Protein AF-U4R6K3-F1 (afdb_monomer_lite)

Organism: NCBI:txid1330534

Secondary structure (DSSP, 8-state):
-HHHHHHHHHHHHS-HHHHHHHHHHHHT--EEEEE-TTT--EEEEEGGG-EEEEEEEEEE---HHHHHHHHTS-----SEETTEEEEEEEEEEEEEEEEGGGHHHHHHHHHHHTT-HHHHHTTGGG--EEEEEEEEE-TTS-EEEEEEEES-PPPP--TT-EEEEEEETTEEEEEEEEEEEEPPEEE-TTS-EEE-TTSPPEEEEEEEEEEEETTEEEEEE--SSSSPPPHHHHHHHHHHHHHTT-

Sequence (246 aa):
MCSLLCVGAILISSSSTIRAAALNALDNVKMIFVQDDDTGEIVQKPANEAYLRYNIGGNTNLDDTEISKKVGYKISYPKQVGDATFGYKTLAVSFKNVPYDLDTKIYQLMLKSVENDDALCKLSEYTPLRNTLGAYVKVNTDVVIATALAKNIKYHFDKNTTVEHVTIGDIKGMWVKSTAPLYPLKSDIHNLTSYDMTSKPSLEKFWNLIWQVNGINYQFYTHITEEPLSKEKAIEFAKDFMAAQK

Foldseek 3Di:
DVVVVVVVVVLVVDDPVVVVVVVVVVVPQQWFWDQDLAARDTDIDGLQPDFDKDKAKDWDPDAQVRLCVVQVHRAHDDQDFDQWGWDTKMKIKIFTRHRRVCCVVCVVLRNCVSPDVVSVVVRVVRVIWIKMWIWTAHPPGFIKIKIKTAAPDDDRAYPQKDWDWDDQPPFIKIWIKHKDFDADWDDDDPPDTDGRRSDGTDIDIWIKIWTDDPRMIIIITQPPDPDGDDPVSNSRRVNVSVVRRD

Radius of gyration: 21.57 Å; chains: 1; bounding box: 56×40×60 Å

Structure (mmCIF, N/CA/C/O backbone):
data_AF-U4R6K3-F1
#
_entry.id   AF-U4R6K3-F1
#
loop_
_atom_site.group_PDB
_atom_site.id
_atom_site.type_symbol
_atom_site.label_atom_id
_atom_site.label_alt_id
_atom_site.label_comp_id
_atom_site.label_asym_id
_atom_site.label_entity_id
_atom_site.label_seq_id
_atom_site.pdbx_PDB_ins_code
_atom_site.Cartn_x
_atom_site.Cartn_y
_atom_site.Cartn_z
_atom_site.occupancy
_atom_site.B_iso_or_equiv
_atom_site.auth_seq_id
_atom_site.auth_comp_id
_atom_site.auth_asym_id
_atom_site.auth_atom_id
_atom_site.pdbx_PDB_model_num
ATOM 1 N N . MET A 1 1 ? 25.518 -16.169 -12.916 1.00 41.97 1 MET A N 1
ATOM 2 C CA . MET A 1 1 ? 26.933 -16.137 -13.368 1.00 41.97 1 MET A CA 1
ATOM 3 C C . MET A 1 1 ? 27.305 -17.250 -14.352 1.00 41.97 1 MET A C 1
ATOM 5 O O . MET A 1 1 ? 28.036 -16.949 -15.283 1.00 41.97 1 MET A O 1
ATOM 9 N N . CYS A 1 2 ? 26.796 -18.486 -14.232 1.00 33.41 2 CYS A N 1
ATOM 10 C CA . CYS A 1 2 ? 27.085 -19.541 -15.226 1.00 33.41 2 CYS A CA 1
ATOM 11 C C . CYS A 1 2 ? 26.526 -19.247 -16.634 1.00 33.41 2 CYS A C 1
ATOM 13 O O . CYS A 1 2 ? 27.179 -19.551 -17.625 1.00 33.41 2 CYS A O 1
ATOM 15 N N . SER A 1 3 ? 25.375 -18.578 -16.742 1.00 38.78 3 SER A N 1
ATOM 16 C CA . SER A 1 3 ? 24.728 -18.291 -18.033 1.00 38.78 3 SER A CA 1
ATOM 17 C C . SER A 1 3 ? 25.493 -17.272 -18.897 1.00 38.78 3 SER A C 1
ATOM 19 O O . SER A 1 3 ? 25.525 -17.408 -20.114 1.00 38.78 3 SER A O 1
ATOM 21 N N . LEU A 1 4 ? 26.176 -16.296 -18.279 1.00 43.75 4 LEU A N 1
ATOM 22 C CA . LEU A 1 4 ? 27.014 -15.296 -18.969 1.00 43.75 4 LEU A CA 1
ATOM 23 C C . LEU A 1 4 ? 28.333 -15.892 -19.495 1.00 43.75 4 LEU A C 1
ATOM 25 O O . LEU A 1 4 ? 28.824 -15.484 -20.545 1.00 43.75 4 LEU A O 1
ATOM 29 N N . LEU A 1 5 ? 28.877 -16.903 -18.810 1.00 47.81 5 LEU A N 1
ATOM 30 C CA . LEU A 1 5 ? 30.075 -17.630 -19.250 1.00 47.81 5 LEU A CA 1
ATOM 31 C C . LEU A 1 5 ? 29.796 -18.527 -20.468 1.00 47.81 5 LEU A C 1
ATOM 33 O O . LEU A 1 5 ? 30.640 -18.626 -21.359 1.00 47.81 5 LEU A O 1
ATOM 37 N N . CYS A 1 6 ? 28.598 -19.115 -20.566 1.00 49.31 6 CYS A N 1
ATOM 38 C CA . CYS A 1 6 ? 28.188 -19.886 -21.745 1.00 49.31 6 CYS A CA 1
ATOM 39 C C . CYS A 1 6 ? 28.047 -19.011 -23.005 1.00 49.31 6 CYS A C 1
ATOM 41 O O . CYS A 1 6 ? 28.408 -19.452 -24.095 1.00 49.31 6 CYS A O 1
ATOM 43 N N . VAL A 1 7 ? 27.604 -17.756 -22.863 1.00 52.94 7 VAL A N 1
ATOM 44 C CA . VAL A 1 7 ? 27.525 -16.794 -23.979 1.00 52.94 7 VAL A CA 1
ATOM 45 C C . VAL A 1 7 ? 28.925 -16.436 -24.497 1.00 52.94 7 VAL A C 1
ATOM 47 O O . VAL A 1 7 ? 29.136 -16.389 -25.707 1.00 52.94 7 VAL A O 1
ATOM 50 N N . GLY A 1 8 ? 29.917 -16.295 -23.609 1.00 53.19 8 GLY A N 1
ATOM 51 C CA . GLY A 1 8 ? 31.313 -16.052 -23.994 1.00 53.19 8 GLY A CA 1
ATOM 52 C C . GLY A 1 8 ? 31.919 -17.158 -24.871 1.00 53.19 8 GLY A C 1
ATOM 53 O O . GLY A 1 8 ? 32.588 -16.860 -25.858 1.00 53.19 8 GLY A O 1
ATOM 54 N N . ALA A 1 9 ? 31.637 -18.432 -24.576 1.00 53.06 9 ALA A N 1
ATOM 55 C CA . ALA A 1 9 ? 32.147 -19.567 -25.356 1.00 53.06 9 ALA A CA 1
ATOM 56 C C . ALA A 1 9 ? 31.480 -19.706 -26.743 1.00 53.06 9 ALA A C 1
ATOM 58 O O . ALA A 1 9 ? 32.137 -20.070 -27.722 1.00 53.06 9 ALA A O 1
ATOM 59 N N . ILE A 1 10 ? 30.192 -19.361 -26.855 1.00 53.81 10 ILE A N 1
ATOM 60 C CA . ILE A 1 10 ? 29.453 -19.378 -28.130 1.00 53.81 10 ILE A CA 1
ATOM 61 C C . ILE A 1 10 ? 29.900 -18.214 -29.030 1.00 53.81 10 ILE A C 1
ATOM 63 O O . ILE A 1 10 ? 30.071 -18.383 -30.238 1.00 53.81 10 ILE A O 1
ATOM 67 N N . LEU A 1 11 ? 30.195 -17.044 -28.455 1.00 51.47 11 LEU A N 1
ATOM 68 C CA . LEU A 1 11 ? 30.666 -15.884 -29.217 1.00 51.47 11 LEU A CA 1
ATOM 69 C C . LEU A 1 11 ? 32.039 -16.114 -29.866 1.00 51.47 11 LEU A C 1
ATOM 71 O O . LEU A 1 11 ? 32.273 -15.599 -30.962 1.00 51.47 11 LEU A O 1
ATOM 75 N N . ILE A 1 12 ? 32.922 -16.913 -29.251 1.00 56.06 12 ILE A N 1
ATOM 76 C CA . ILE A 1 12 ? 34.256 -17.240 -29.791 1.00 56.06 12 ILE A CA 1
ATOM 77 C C . ILE A 1 12 ? 34.166 -18.120 -31.054 1.00 56.06 12 ILE A C 1
ATOM 79 O O . ILE A 1 12 ? 34.984 -17.945 -31.955 1.00 56.06 12 ILE A O 1
ATOM 83 N N . SER A 1 13 ? 33.152 -18.988 -31.160 1.00 55.69 13 SER A N 1
ATOM 84 C CA . SER A 1 13 ? 32.961 -19.929 -32.284 1.00 55.69 13 SER A CA 1
ATOM 85 C C . SER A 1 13 ? 32.000 -19.447 -33.382 1.00 55.69 13 SER A C 1
ATOM 87 O O . SER A 1 13 ? 31.927 -20.053 -34.449 1.00 55.69 13 SER A O 1
ATOM 89 N N . SER A 1 14 ? 31.273 -18.351 -33.151 1.00 56.09 14 SER A N 1
ATOM 90 C CA . SER A 1 14 ? 30.320 -17.775 -34.109 1.00 56.09 14 SER A CA 1
ATOM 91 C C . SER A 1 14 ? 30.969 -16.791 -35.102 1.00 56.09 14 SER A C 1
ATOM 93 O O . SER A 1 14 ? 31.991 -16.172 -34.794 1.00 56.09 14 SER A O 1
ATOM 95 N N . SER A 1 15 ? 30.383 -16.633 -36.299 1.00 73.25 15 SER A N 1
ATOM 96 C CA . SER A 1 15 ? 30.875 -15.679 -37.308 1.00 73.25 15 SER A CA 1
ATOM 97 C C . SER A 1 15 ? 30.885 -14.245 -36.763 1.00 73.25 15 SER A C 1
ATOM 99 O O . SER A 1 15 ? 30.103 -13.898 -35.873 1.00 73.25 15 SER A O 1
ATOM 101 N N . SER A 1 16 ? 31.743 -13.381 -37.312 1.00 71.12 16 SER A N 1
ATOM 102 C CA . SER A 1 16 ? 31.838 -11.967 -36.910 1.00 71.12 16 SER A CA 1
ATOM 103 C C . SER A 1 16 ? 30.483 -11.249 -36.932 1.00 71.12 16 SER A C 1
ATOM 105 O O . SER A 1 16 ? 30.229 -10.397 -36.085 1.00 71.12 16 SER A O 1
ATOM 107 N N . THR A 1 17 ? 29.582 -11.645 -37.833 1.00 69.25 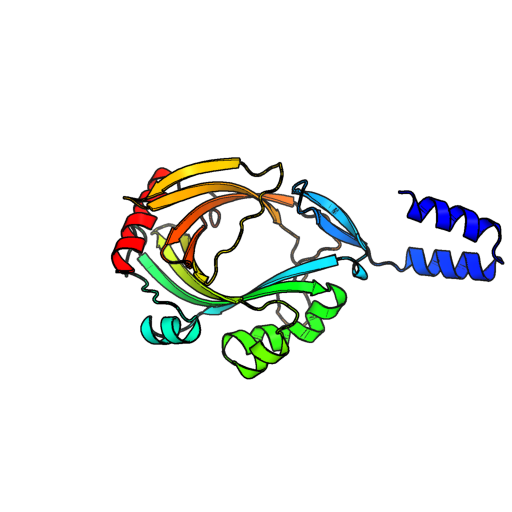17 THR A N 1
ATOM 108 C CA . THR A 1 17 ? 28.210 -11.134 -37.936 1.00 69.25 17 THR A CA 1
ATOM 109 C C . THR A 1 17 ? 27.321 -11.568 -36.770 1.00 69.25 17 THR A C 1
ATOM 111 O O . THR A 1 17 ? 26.579 -10.747 -36.244 1.00 69.25 17 THR A O 1
ATOM 114 N N . ILE A 1 18 ? 27.406 -12.826 -36.326 1.00 66.50 18 ILE A N 1
ATOM 115 C CA . ILE A 1 18 ? 26.638 -13.323 -35.170 1.00 66.50 18 ILE A CA 1
ATOM 116 C C . ILE A 1 18 ? 27.164 -12.689 -33.882 1.00 66.50 18 ILE A C 1
ATOM 118 O O . ILE A 1 18 ? 26.377 -12.261 -33.042 1.00 66.50 18 ILE A O 1
ATOM 122 N N . ARG A 1 19 ? 28.489 -12.548 -33.756 1.00 63.81 19 ARG A N 1
ATOM 123 C CA . ARG A 1 19 ? 29.110 -11.844 -32.630 1.00 63.81 19 ARG A CA 1
ATOM 124 C C . ARG A 1 19 ? 28.680 -10.379 -32.580 1.00 63.81 19 ARG A C 1
ATOM 126 O O . ARG A 1 19 ? 28.314 -9.902 -31.514 1.00 63.81 19 ARG A O 1
ATOM 133 N N . ALA A 1 20 ? 28.674 -9.686 -33.718 1.00 62.56 20 ALA A N 1
ATOM 134 C CA . ALA A 1 20 ? 28.205 -8.305 -33.805 1.00 62.56 20 ALA A CA 1
ATOM 135 C C . ALA A 1 20 ? 26.704 -8.183 -33.503 1.00 62.56 20 ALA A C 1
ATOM 137 O O . ALA A 1 20 ? 26.311 -7.276 -32.782 1.00 62.56 20 ALA A O 1
ATOM 138 N N . ALA A 1 21 ? 25.870 -9.105 -33.991 1.00 65.75 21 ALA A N 1
ATOM 139 C CA . ALA A 1 21 ? 24.438 -9.117 -33.700 1.00 65.75 21 ALA A CA 1
ATOM 140 C C . ALA A 1 21 ? 24.147 -9.392 -32.217 1.00 65.75 21 ALA A C 1
ATOM 142 O O . ALA A 1 21 ? 23.275 -8.754 -31.641 1.00 65.75 21 ALA A O 1
ATOM 143 N N . ALA A 1 22 ? 24.894 -10.297 -31.584 1.00 63.56 22 ALA A N 1
ATOM 144 C CA . ALA A 1 22 ? 24.758 -10.605 -30.165 1.00 63.56 22 ALA A CA 1
ATOM 145 C C . ALA A 1 22 ? 25.289 -9.483 -29.261 1.00 63.56 22 ALA A C 1
ATOM 147 O O . ALA A 1 22 ? 24.660 -9.181 -28.253 1.00 63.56 22 ALA A O 1
ATOM 148 N N . LEU A 1 23 ? 26.400 -8.834 -29.628 1.00 60.56 23 LEU A N 1
ATOM 149 C CA . LEU A 1 23 ? 26.890 -7.638 -28.934 1.00 60.56 23 LEU A CA 1
ATOM 150 C C . LEU A 1 23 ? 25.904 -6.479 -29.075 1.00 60.56 23 LEU A C 1
ATOM 152 O O . LEU A 1 23 ? 25.553 -5.873 -28.081 1.00 60.56 23 LEU A O 1
ATOM 156 N N . ASN A 1 24 ? 25.358 -6.250 -30.270 1.00 59.34 24 ASN A N 1
ATOM 157 C CA . ASN A 1 24 ? 24.332 -5.232 -30.494 1.00 59.34 24 ASN A CA 1
ATOM 158 C C . ASN A 1 24 ? 23.027 -5.568 -29.742 1.00 59.34 24 ASN A C 1
ATOM 160 O O . ASN A 1 24 ? 22.376 -4.691 -29.189 1.00 59.34 24 ASN A O 1
ATOM 164 N N . ALA A 1 25 ? 22.652 -6.847 -29.650 1.00 65.31 25 ALA A N 1
ATOM 165 C CA . ALA A 1 25 ? 21.522 -7.277 -28.829 1.00 65.31 25 ALA A CA 1
ATOM 166 C C . ALA A 1 25 ? 21.770 -7.036 -27.331 1.00 65.31 25 ALA A C 1
ATOM 168 O O . ALA A 1 25 ? 20.848 -6.597 -26.654 1.00 65.31 25 ALA A O 1
ATOM 169 N N . LEU A 1 26 ? 22.990 -7.279 -26.835 1.00 62.06 26 LEU A N 1
ATOM 170 C CA . LEU A 1 26 ? 23.402 -7.012 -25.450 1.00 62.06 26 LEU A CA 1
ATOM 171 C C . LEU A 1 26 ? 23.486 -5.507 -25.146 1.00 62.06 26 LEU A C 1
ATOM 173 O O . LEU A 1 26 ? 22.979 -5.077 -24.115 1.00 62.06 26 LEU A O 1
ATOM 177 N N . ASP A 1 27 ? 24.052 -4.713 -26.055 1.00 59.38 27 ASP A N 1
ATOM 178 C CA . ASP A 1 27 ? 24.181 -3.254 -25.933 1.00 59.38 27 ASP A CA 1
ATOM 179 C C . ASP A 1 27 ? 22.811 -2.549 -25.969 1.00 59.38 27 ASP A C 1
ATOM 181 O O . ASP A 1 27 ? 22.654 -1.466 -25.408 1.00 59.38 27 ASP A O 1
ATOM 185 N N . ASN A 1 28 ? 21.797 -3.178 -26.578 1.00 65.56 28 ASN A N 1
ATOM 186 C CA . ASN A 1 28 ? 20.420 -2.677 -26.614 1.00 65.56 28 ASN A CA 1
ATOM 187 C C . ASN A 1 28 ? 19.530 -3.199 -25.474 1.00 65.56 28 ASN A C 1
ATOM 189 O O . ASN A 1 28 ? 18.345 -2.850 -25.424 1.00 65.56 28 ASN A O 1
ATOM 193 N N . VAL A 1 29 ? 20.044 -4.023 -24.552 1.00 77.00 29 VAL A N 1
ATOM 194 C CA . VAL A 1 29 ? 19.266 -4.419 -23.371 1.00 77.00 29 VAL A CA 1
ATOM 195 C C . VAL A 1 29 ? 19.146 -3.215 -22.443 1.00 77.00 29 VAL A C 1
ATOM 197 O O . VAL A 1 29 ? 20.097 -2.819 -21.772 1.00 77.00 29 VAL A O 1
ATOM 200 N N . LYS A 1 30 ? 17.946 -2.632 -22.374 1.00 85.06 30 LYS A N 1
ATOM 201 C CA . LYS A 1 30 ? 17.642 -1.570 -21.414 1.00 85.06 30 LYS A CA 1
ATOM 202 C C . LYS A 1 30 ? 17.769 -2.124 -19.994 1.00 85.06 30 LYS A C 1
ATOM 204 O O . LYS A 1 30 ? 16.970 -2.961 -19.582 1.00 85.06 30 LYS A O 1
ATOM 209 N N . MET A 1 31 ? 18.752 -1.636 -19.245 1.00 90.19 31 MET A N 1
ATOM 210 C CA . MET A 1 31 ? 18.939 -1.966 -17.833 1.00 90.19 31 MET A CA 1
ATOM 211 C C . MET A 1 31 ? 18.170 -0.983 -16.950 1.00 90.19 31 MET A C 1
ATOM 213 O O . MET A 1 31 ? 18.132 0.217 -17.229 1.00 90.19 31 MET A O 1
ATOM 217 N N . ILE A 1 32 ? 17.577 -1.487 -15.871 1.00 92.12 32 ILE A N 1
ATOM 218 C CA . ILE A 1 32 ? 16.905 -0.679 -14.851 1.00 92.12 32 ILE A CA 1
ATOM 219 C C . ILE A 1 32 ? 17.345 -1.103 -13.450 1.00 92.12 32 ILE A C 1
ATOM 221 O O . ILE A 1 32 ? 17.769 -2.238 -13.227 1.00 92.12 32 ILE A O 1
ATOM 225 N N . PHE A 1 33 ? 17.225 -0.191 -12.494 1.00 94.38 33 PHE A N 1
ATOM 226 C CA . PHE A 1 33 ? 17.441 -0.459 -11.082 1.00 94.38 33 PHE A CA 1
ATOM 227 C C . PHE A 1 33 ? 16.157 -0.986 -10.447 1.00 94.38 33 PHE A C 1
ATOM 229 O O . PHE A 1 33 ? 15.110 -0.348 -10.533 1.00 94.38 33 PHE A O 1
ATOM 236 N N . VAL A 1 34 ? 16.240 -2.119 -9.756 1.00 91.81 34 VAL A N 1
ATOM 237 C CA . VAL A 1 34 ? 15.149 -2.713 -8.969 1.00 91.81 34 VAL A CA 1
ATOM 238 C C . VAL A 1 34 ? 15.654 -3.078 -7.579 1.00 91.81 34 VAL A C 1
ATOM 240 O O . VAL A 1 34 ? 16.837 -3.373 -7.403 1.00 91.81 34 VAL A O 1
ATOM 243 N N . GLN A 1 35 ? 14.762 -3.068 -6.592 1.00 90.38 35 GLN A N 1
ATOM 244 C CA . GLN A 1 35 ? 15.062 -3.661 -5.294 1.00 90.38 35 GLN A CA 1
ATOM 245 C C . GLN A 1 35 ? 14.939 -5.183 -5.397 1.00 90.38 35 GLN A C 1
ATOM 247 O O . GLN A 1 35 ? 13.965 -5.705 -5.939 1.00 90.38 35 GLN A O 1
ATOM 252 N N . ASP A 1 36 ? 15.944 -5.893 -4.908 1.00 88.50 36 ASP A N 1
ATOM 253 C CA . ASP A 1 36 ? 15.899 -7.338 -4.750 1.00 88.50 36 ASP A CA 1
ATOM 254 C C . ASP A 1 36 ? 15.048 -7.709 -3.525 1.00 88.50 36 ASP A C 1
ATOM 256 O O . ASP A 1 36 ? 15.289 -7.204 -2.433 1.00 88.50 36 ASP A O 1
ATOM 260 N N . ASP A 1 37 ? 14.042 -8.570 -3.702 1.00 83.19 37 ASP A N 1
ATOM 261 C CA . ASP A 1 37 ? 13.049 -8.882 -2.660 1.00 83.19 37 ASP A CA 1
ATOM 262 C C . ASP A 1 37 ? 13.649 -9.610 -1.436 1.00 83.19 37 ASP A C 1
ATOM 264 O O . ASP A 1 37 ? 13.092 -9.528 -0.342 1.00 83.19 37 ASP A O 1
ATOM 268 N N . ASP A 1 38 ? 14.767 -10.327 -1.595 1.00 85.81 38 ASP A N 1
ATOM 269 C CA . ASP A 1 38 ? 15.378 -11.111 -0.513 1.00 85.81 38 ASP A CA 1
ATOM 270 C C . ASP A 1 38 ? 16.409 -10.289 0.264 1.00 85.81 38 ASP A C 1
ATOM 272 O O . ASP A 1 38 ? 16.456 -10.286 1.500 1.00 85.81 38 ASP A O 1
ATOM 276 N N . THR A 1 39 ? 17.257 -9.569 -0.467 1.00 87.38 39 THR A N 1
ATOM 277 C CA . THR A 1 39 ? 18.342 -8.782 0.125 1.00 87.38 39 THR A CA 1
ATOM 278 C C . THR A 1 39 ? 17.946 -7.337 0.419 1.00 87.38 39 THR A C 1
ATOM 280 O O . THR A 1 39 ? 18.635 -6.658 1.178 1.00 87.38 39 THR A O 1
ATOM 283 N N . GLY A 1 40 ? 16.875 -6.825 -0.180 1.00 85.94 40 GLY A N 1
ATOM 284 C CA . GLY A 1 40 ? 16.505 -5.412 -0.103 1.00 85.94 40 GLY A CA 1
ATOM 285 C C . GLY A 1 40 ? 17.520 -4.475 -0.771 1.00 85.94 40 GLY A C 1
ATOM 286 O O . GLY A 1 40 ? 17.394 -3.257 -0.632 1.00 85.94 40 GLY A O 1
ATOM 287 N N . GLU A 1 41 ? 18.534 -5.009 -1.464 1.00 91.25 41 GLU A N 1
ATOM 288 C CA . GLU A 1 41 ? 19.568 -4.235 -2.150 1.00 91.25 41 GLU A CA 1
ATOM 289 C C . GLU A 1 41 ? 19.078 -3.738 -3.511 1.00 91.25 41 GLU A C 1
ATOM 291 O O . GLU A 1 41 ? 18.259 -4.369 -4.177 1.00 91.25 41 GLU A O 1
ATOM 296 N N . ILE A 1 42 ? 19.619 -2.601 -3.948 1.00 93.62 42 ILE A N 1
ATOM 297 C CA . ILE A 1 42 ? 19.361 -2.069 -5.284 1.00 93.62 42 ILE A CA 1
ATOM 298 C C . ILE A 1 42 ? 20.304 -2.737 -6.279 1.00 93.62 42 ILE A C 1
ATOM 300 O O . ILE A 1 42 ? 21.518 -2.522 -6.240 1.00 93.62 42 ILE A O 1
ATOM 304 N N . VAL A 1 43 ? 19.730 -3.499 -7.205 1.00 93.69 43 VAL A N 1
ATOM 305 C CA . VAL A 1 43 ? 20.445 -4.229 -8.255 1.00 93.69 43 VAL A CA 1
ATOM 306 C C . VAL A 1 43 ? 20.017 -3.740 -9.634 1.00 93.69 43 VAL A C 1
ATOM 308 O O . VAL A 1 43 ? 18.915 -3.222 -9.807 1.00 93.69 43 VAL A O 1
ATOM 311 N N . GLN A 1 44 ? 20.883 -3.907 -10.633 1.00 93.88 44 GLN A N 1
ATOM 312 C CA . GLN A 1 44 ? 20.511 -3.675 -12.029 1.00 93.88 44 GLN A CA 1
ATOM 313 C C . GLN A 1 44 ? 20.013 -4.974 -12.661 1.00 93.88 44 GLN A C 1
ATOM 315 O O . GLN A 1 44 ? 20.667 -6.011 -12.529 1.00 93.88 44 GLN A O 1
ATOM 320 N N . LYS A 1 45 ? 18.880 -4.914 -13.364 1.00 90.81 45 LYS A N 1
ATOM 321 C CA . LYS A 1 45 ? 18.331 -6.031 -14.144 1.00 90.81 45 LYS A CA 1
ATOM 322 C C . LYS A 1 45 ? 17.894 -5.561 -15.537 1.00 90.81 45 LYS A C 1
ATOM 324 O O . LYS A 1 45 ? 17.537 -4.388 -15.687 1.00 90.81 45 LYS A O 1
ATOM 329 N N . PRO A 1 46 ? 17.906 -6.450 -16.543 1.00 90.62 46 PRO A N 1
ATOM 330 C CA . PRO A 1 46 ? 17.241 -6.199 -17.816 1.00 90.62 46 PRO A CA 1
ATOM 331 C C . PRO A 1 46 ? 15.765 -5.834 -17.610 1.00 90.62 46 PRO A C 1
ATOM 333 O O . PRO A 1 46 ? 15.068 -6.476 -16.824 1.00 90.62 46 PRO A O 1
ATOM 336 N N . ALA A 1 47 ? 15.274 -4.819 -18.319 1.00 87.94 47 ALA A N 1
ATOM 337 C CA . ALA A 1 47 ? 13.890 -4.351 -18.226 1.00 87.94 47 ALA A CA 1
ATOM 338 C C . ALA A 1 47 ? 12.866 -5.461 -18.528 1.00 87.94 47 ALA A C 1
ATOM 340 O O . ALA A 1 47 ? 11.865 -5.594 -17.829 1.00 87.94 47 ALA A O 1
ATOM 341 N N . ASN A 1 48 ? 13.163 -6.321 -19.502 1.00 85.62 48 ASN A N 1
ATOM 342 C CA . ASN A 1 48 ? 12.327 -7.460 -19.887 1.00 85.62 48 ASN A CA 1
ATOM 343 C C . ASN A 1 48 ? 12.309 -8.609 -18.856 1.00 85.62 48 ASN A C 1
ATOM 345 O O . ASN A 1 48 ? 11.483 -9.512 -18.963 1.00 85.62 48 ASN A O 1
ATOM 349 N N . GLU A 1 49 ? 13.204 -8.591 -17.867 1.00 88.00 49 GLU A N 1
ATOM 350 C CA . GLU A 1 49 ? 13.235 -9.535 -16.741 1.00 88.00 49 GLU A CA 1
ATOM 351 C C . GLU A 1 49 ? 12.650 -8.924 -15.458 1.00 88.00 49 GLU A C 1
ATOM 353 O O . GLU A 1 49 ? 12.537 -9.600 -14.431 1.00 88.00 49 GLU A O 1
ATOM 358 N N . ALA A 1 50 ? 12.286 -7.640 -15.493 1.00 87.81 50 ALA A N 1
ATOM 359 C CA . ALA A 1 50 ? 11.781 -6.918 -14.343 1.00 87.81 50 ALA A CA 1
ATOM 360 C C . ALA A 1 50 ? 10.252 -6.944 -14.276 1.00 87.81 50 ALA A C 1
ATOM 362 O O . ALA A 1 50 ? 9.537 -6.669 -15.244 1.00 87.81 50 ALA A O 1
ATOM 363 N N . TYR A 1 51 ? 9.762 -7.211 -13.070 1.00 88.44 51 TYR A N 1
ATOM 364 C CA . TYR A 1 51 ? 8.348 -7.222 -12.748 1.00 88.44 51 TYR A CA 1
ATOM 365 C C . TYR A 1 51 ? 8.061 -6.200 -11.659 1.00 88.44 51 TYR A C 1
ATOM 367 O O . TYR A 1 51 ? 8.754 -6.126 -10.645 1.00 88.44 51 TYR A O 1
ATOM 375 N N . LEU A 1 52 ? 7.012 -5.424 -11.872 1.00 86.50 52 LEU A N 1
ATOM 376 C CA . LEU A 1 52 ? 6.607 -4.320 -11.030 1.00 86.50 52 LEU A CA 1
ATOM 377 C C . LEU A 1 52 ? 5.388 -4.687 -10.189 1.00 86.50 52 LEU A C 1
ATOM 379 O O . LEU A 1 52 ? 4.582 -5.567 -10.520 1.00 86.50 52 LEU A O 1
ATOM 383 N N . ARG A 1 53 ? 5.256 -3.965 -9.081 1.00 86.12 53 ARG A N 1
ATOM 384 C CA . ARG A 1 53 ? 4.071 -3.956 -8.230 1.00 86.12 53 ARG A CA 1
ATOM 385 C C . ARG A 1 53 ? 3.454 -2.572 -8.336 1.00 86.12 53 ARG A C 1
ATOM 387 O O . ARG A 1 53 ? 4.156 -1.578 -8.177 1.00 86.12 53 ARG A O 1
ATOM 394 N N . TYR A 1 54 ? 2.154 -2.517 -8.580 1.00 85.50 54 TYR A N 1
ATOM 395 C CA . TYR A 1 54 ? 1.417 -1.261 -8.651 1.00 85.50 54 TYR A CA 1
ATOM 396 C C . TYR A 1 54 ? 0.371 -1.209 -7.552 1.00 85.50 54 TYR A C 1
ATOM 398 O O . TYR A 1 54 ? -0.245 -2.224 -7.234 1.00 85.50 54 TYR A O 1
ATOM 406 N N . ASN A 1 55 ? 0.133 -0.016 -7.019 1.00 86.81 55 ASN A N 1
ATOM 407 C CA . ASN A 1 55 ? -1.097 0.305 -6.315 1.00 86.81 55 ASN A CA 1
ATOM 408 C C . ASN A 1 55 ? -1.712 1.515 -7.014 1.00 86.81 55 ASN A C 1
ATOM 410 O O . ASN A 1 55 ? -1.150 2.607 -6.966 1.00 86.81 55 ASN A O 1
ATOM 414 N N . ILE A 1 56 ? -2.808 1.297 -7.736 1.00 88.38 56 ILE A N 1
ATOM 415 C CA . ILE A 1 56 ? -3.480 2.331 -8.522 1.00 88.38 56 ILE A CA 1
ATOM 416 C C . ILE A 1 56 ? -4.794 2.656 -7.840 1.00 88.38 56 ILE A C 1
ATOM 418 O O . ILE A 1 56 ? -5.592 1.758 -7.590 1.00 88.38 56 ILE A O 1
ATOM 422 N N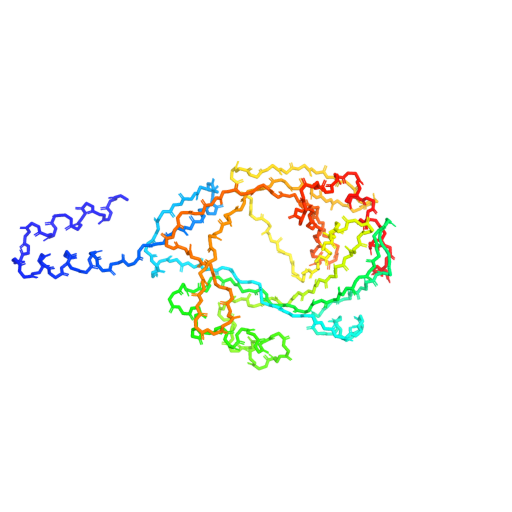 . GLY A 1 57 ? -5.035 3.928 -7.557 1.00 89.69 57 GLY A N 1
ATOM 423 C CA . GLY A 1 57 ? -6.249 4.358 -6.885 1.00 89.69 57 GLY A CA 1
ATOM 424 C C . GLY A 1 57 ? -6.519 5.840 -7.047 1.00 89.69 57 GLY A C 1
ATOM 425 O O . GLY A 1 57 ? -5.719 6.578 -7.622 1.00 89.69 57 GLY A O 1
ATOM 426 N N . GLY A 1 58 ? -7.665 6.259 -6.530 1.00 88.88 58 GLY A N 1
ATOM 427 C CA . GLY A 1 58 ? -8.090 7.651 -6.529 1.00 88.88 58 GLY A CA 1
ATOM 428 C C . GLY A 1 58 ? -9.071 7.938 -5.401 1.00 88.88 58 GLY A C 1
ATOM 429 O O . GLY A 1 58 ? -9.694 7.026 -4.847 1.00 88.88 58 GLY A O 1
ATOM 430 N N . ASN A 1 59 ? -9.172 9.216 -5.039 1.00 91.50 59 ASN A N 1
ATOM 431 C CA . ASN A 1 59 ? -10.126 9.664 -4.032 1.00 91.50 59 ASN A CA 1
ATOM 432 C C . ASN A 1 59 ? -11.549 9.311 -4.463 1.00 91.50 59 ASN A C 1
ATOM 434 O O . ASN A 1 59 ? -11.892 9.402 -5.642 1.00 91.50 59 ASN A O 1
ATOM 438 N N . THR A 1 60 ? -12.376 8.929 -3.498 1.00 93.25 60 THR A N 1
ATOM 439 C CA . THR A 1 60 ? -13.769 8.565 -3.737 1.00 93.25 60 THR A CA 1
ATOM 440 C C . THR A 1 60 ? -14.699 9.291 -2.774 1.00 93.25 60 THR A C 1
ATOM 442 O O . THR A 1 60 ? -14.337 9.563 -1.630 1.00 93.25 60 THR A O 1
ATOM 445 N N . ASN A 1 61 ? -15.914 9.572 -3.246 1.00 94.69 61 ASN A N 1
ATOM 446 C CA . ASN A 1 61 ? -17.004 10.120 -2.436 1.00 94.69 61 ASN A CA 1
ATOM 447 C C . ASN A 1 61 ? -17.968 9.033 -1.939 1.00 94.69 61 ASN A C 1
ATOM 449 O O . ASN A 1 61 ? -18.963 9.365 -1.299 1.00 94.69 61 ASN A O 1
ATOM 453 N N . LEU A 1 62 ? -17.692 7.760 -2.244 1.00 95.38 62 LEU A N 1
ATOM 454 C CA . LEU A 1 62 ? -18.511 6.640 -1.794 1.00 95.38 62 LEU A CA 1
ATOM 455 C C . LEU A 1 62 ? -18.539 6.561 -0.262 1.00 95.38 62 LEU A C 1
ATOM 457 O O . LEU A 1 62 ? -17.541 6.811 0.436 1.00 95.38 62 LEU A O 1
ATOM 461 N N . ASP A 1 63 ? -19.696 6.192 0.273 1.00 95.88 63 ASP A N 1
ATOM 462 C CA . ASP A 1 63 ? -19.826 5.953 1.703 1.00 95.88 63 ASP A CA 1
ATOM 463 C C . ASP A 1 63 ? -19.167 4.623 2.128 1.00 95.88 63 ASP A C 1
ATOM 465 O O . ASP A 1 63 ? -18.690 3.830 1.312 1.00 95.88 63 ASP A O 1
ATOM 469 N N . ASP A 1 64 ? -19.077 4.391 3.439 1.00 95.69 64 ASP A N 1
ATOM 470 C CA . ASP A 1 64 ? -18.435 3.189 3.992 1.00 95.69 64 ASP A CA 1
ATOM 471 C C . ASP A 1 64 ? -19.140 1.892 3.554 1.00 95.69 64 ASP A C 1
ATOM 473 O O . ASP A 1 64 ? -18.490 0.857 3.380 1.00 95.69 64 ASP A O 1
ATOM 477 N N . THR A 1 65 ? -20.457 1.940 3.329 1.00 96.31 65 THR A N 1
ATOM 478 C CA . THR A 1 65 ? -21.268 0.793 2.895 1.00 96.31 65 THR A CA 1
ATOM 479 C C . THR A 1 65 ? -20.984 0.458 1.436 1.00 96.31 65 THR A C 1
ATOM 481 O O . THR A 1 65 ? -20.761 -0.707 1.090 1.00 96.31 65 THR A O 1
ATOM 484 N N . GLU A 1 66 ? -20.948 1.471 0.575 1.00 96.25 66 GLU A N 1
ATOM 485 C CA . GLU A 1 66 ? -20.625 1.331 -0.844 1.00 96.25 66 GLU A CA 1
ATOM 486 C C . GLU A 1 66 ? -19.192 0.833 -1.047 1.00 96.25 66 GLU A C 1
ATOM 488 O O . GLU A 1 66 ? -18.965 -0.106 -1.818 1.00 96.25 66 GLU A O 1
ATOM 493 N N . ILE A 1 67 ? -18.230 1.392 -0.303 1.00 95.25 67 ILE A N 1
ATOM 494 C CA . ILE A 1 67 ? -16.841 0.920 -0.300 1.00 95.25 67 ILE A CA 1
ATOM 495 C C . ILE A 1 67 ? -16.789 -0.535 0.151 1.00 95.25 67 ILE A C 1
ATOM 497 O O . ILE A 1 67 ? -16.222 -1.356 -0.570 1.00 95.25 67 ILE A O 1
ATOM 501 N N . SER A 1 68 ? -17.419 -0.873 1.283 1.00 94.62 68 SER A N 1
ATOM 502 C CA . SER A 1 68 ? -17.434 -2.239 1.823 1.00 94.62 68 SER A CA 1
ATOM 503 C C . SER A 1 68 ? -17.941 -3.256 0.798 1.00 94.62 68 SER A C 1
ATOM 505 O O . SER A 1 68 ? -17.335 -4.313 0.605 1.00 94.62 68 SER A O 1
ATOM 507 N N . LYS A 1 69 ? -19.020 -2.920 0.076 1.00 93.81 69 LYS A N 1
ATOM 508 C CA . LYS A 1 69 ? -19.564 -3.754 -1.006 1.00 93.81 69 LYS A CA 1
ATOM 509 C C . LYS A 1 69 ? -18.551 -3.949 -2.133 1.00 93.81 69 LYS A C 1
ATOM 511 O O . LYS A 1 69 ? -18.423 -5.052 -2.655 1.00 93.81 69 LYS A O 1
ATOM 516 N N . LYS A 1 70 ? -17.835 -2.889 -2.508 1.00 92.38 70 LYS A N 1
ATOM 517 C CA . LYS A 1 70 ? -16.902 -2.893 -3.639 1.00 92.38 70 LYS A CA 1
ATOM 518 C C . LYS A 1 70 ? -15.615 -3.661 -3.350 1.00 92.38 70 LYS A C 1
ATOM 520 O O . LYS A 1 70 ? -15.113 -4.353 -4.238 1.00 92.38 70 LYS A O 1
ATOM 525 N N . VAL A 1 71 ? -15.092 -3.549 -2.128 1.00 91.81 71 VAL A N 1
ATOM 526 C CA . VAL A 1 71 ? -13.866 -4.242 -1.691 1.00 91.81 71 VAL A CA 1
ATOM 527 C C . VAL A 1 71 ? -14.130 -5.655 -1.161 1.00 91.81 71 VAL A C 1
ATOM 529 O O . VAL A 1 71 ? -13.210 -6.468 -1.114 1.00 91.81 71 VAL A O 1
ATOM 532 N N . GLY A 1 72 ? -15.382 -5.976 -0.819 1.00 91.12 72 GLY A N 1
ATOM 533 C CA . GLY A 1 72 ? -15.803 -7.314 -0.395 1.00 91.12 72 GLY A CA 1
ATOM 534 C C . GLY A 1 72 ? -15.583 -7.611 1.091 1.00 91.12 72 GLY A C 1
ATOM 535 O O . GLY A 1 72 ? -15.593 -8.774 1.489 1.00 91.12 72 GLY A O 1
ATOM 536 N N . TYR A 1 73 ? -15.375 -6.586 1.917 1.00 91.31 73 TYR A N 1
ATOM 537 C CA . TYR A 1 73 ? -15.259 -6.695 3.372 1.00 91.31 73 TYR A CA 1
ATOM 538 C C . TYR A 1 73 ? -15.795 -5.438 4.050 1.00 91.31 73 TYR A C 1
ATOM 540 O O . TYR A 1 73 ? -15.764 -4.356 3.472 1.00 91.31 73 TYR A O 1
ATOM 548 N N . LYS A 1 74 ? -16.277 -5.581 5.289 1.00 92.44 74 LYS A N 1
ATOM 549 C CA . LYS A 1 74 ? -16.738 -4.447 6.095 1.00 92.44 74 LYS A CA 1
ATOM 550 C C . LYS A 1 74 ? -15.549 -3.555 6.457 1.00 92.44 74 LYS A C 1
ATOM 552 O O . LYS A 1 74 ? -14.542 -4.047 6.961 1.00 92.44 74 LYS A O 1
ATOM 557 N N . ILE A 1 75 ? -15.702 -2.261 6.222 1.00 93.81 75 ILE A N 1
ATOM 558 C CA . ILE A 1 75 ? -14.768 -1.213 6.624 1.00 93.81 75 ILE A CA 1
ATOM 559 C C . ILE A 1 75 ? -15.580 0.003 7.059 1.00 93.81 75 ILE A C 1
ATOM 561 O O . ILE A 1 75 ? -16.589 0.329 6.435 1.00 93.81 75 ILE A O 1
ATOM 565 N N . SER A 1 76 ? -15.147 0.677 8.118 1.00 95.00 76 SER A N 1
ATOM 566 C CA . SER A 1 76 ? -15.668 1.996 8.465 1.00 95.00 76 SER A CA 1
ATOM 567 C C . SER A 1 76 ? -14.541 2.954 8.808 1.00 95.00 76 SER A C 1
ATOM 569 O O . SER A 1 76 ? -13.582 2.582 9.480 1.00 95.00 76 SER A O 1
ATOM 571 N N . TYR A 1 77 ? -14.644 4.196 8.352 1.00 94.31 77 TYR A N 1
ATOM 572 C CA . TYR A 1 77 ? -13.647 5.223 8.623 1.00 94.31 77 TYR A CA 1
ATOM 573 C C . TYR A 1 77 ? -14.177 6.158 9.711 1.00 94.31 77 TYR A C 1
ATOM 575 O O . TYR A 1 77 ? -15.012 7.020 9.419 1.00 94.31 77 TYR A O 1
ATOM 583 N N . PRO A 1 78 ? -13.730 6.023 10.978 1.00 94.31 78 PRO A N 1
ATOM 584 C CA . PRO A 1 78 ? -14.153 6.943 12.026 1.00 94.31 78 PRO A CA 1
ATOM 585 C C . PRO A 1 78 ? -13.743 8.372 11.676 1.00 94.31 78 PRO A C 1
ATOM 587 O O . PRO A 1 78 ? -12.741 8.582 10.997 1.00 94.31 78 PRO A O 1
ATOM 590 N N . LYS A 1 79 ? -14.488 9.361 12.184 1.00 93.19 79 LYS A N 1
ATOM 591 C CA . LYS A 1 79 ? -14.197 10.790 11.964 1.00 93.19 79 LYS A CA 1
ATOM 592 C C . LYS A 1 79 ? -12.851 11.235 12.543 1.00 93.19 79 LYS A C 1
ATOM 594 O O . LYS A 1 79 ? -12.334 12.272 12.139 1.00 93.19 79 LYS A O 1
ATOM 599 N N . GLN A 1 80 ? -12.313 10.480 13.495 1.00 92.31 80 GLN A N 1
ATOM 600 C CA . GLN A 1 80 ? -11.088 10.799 14.210 1.00 92.31 80 GLN A CA 1
ATOM 601 C C . GLN A 1 80 ? -10.399 9.508 14.664 1.00 92.31 80 GLN A C 1
ATOM 603 O O . GLN A 1 80 ? -11.076 8.531 14.989 1.00 92.31 80 GLN A O 1
ATOM 608 N N . VAL A 1 81 ? -9.069 9.523 14.687 1.00 89.62 81 VAL A N 1
ATOM 609 C CA . VAL A 1 81 ? -8.219 8.521 15.346 1.00 89.62 81 VAL A CA 1
ATOM 610 C C . VAL A 1 81 ? -7.160 9.277 16.145 1.00 89.62 81 VAL A C 1
ATOM 612 O O . VAL A 1 81 ? -6.478 10.140 15.594 1.00 89.62 81 VAL A O 1
ATOM 615 N N . GLY A 1 82 ? -7.078 9.032 17.452 1.00 88.19 82 GLY A N 1
ATOM 616 C CA . GLY A 1 82 ? -6.331 9.860 18.397 1.00 88.19 82 GLY A CA 1
ATOM 617 C C . GLY A 1 82 ? -6.587 11.355 18.188 1.00 88.19 82 GLY A C 1
ATOM 618 O O . GLY A 1 82 ? -7.714 11.825 18.319 1.00 88.19 82 GLY A O 1
ATOM 619 N N . ASP A 1 83 ? -5.554 12.121 17.843 1.00 87.50 83 ASP A N 1
ATOM 620 C CA . ASP A 1 83 ? -5.620 13.562 17.554 1.00 87.50 83 ASP A CA 1
ATOM 621 C C . ASP A 1 83 ? -5.735 13.907 16.053 1.00 87.50 83 ASP A C 1
ATOM 623 O O . ASP A 1 83 ? -5.757 15.086 15.699 1.00 87.50 83 ASP A O 1
ATOM 627 N N . ALA A 1 84 ? -5.836 12.917 15.160 1.00 87.44 84 ALA A N 1
ATOM 628 C CA . ALA A 1 84 ? -5.928 13.129 13.716 1.00 87.44 84 ALA A CA 1
ATOM 629 C C . ALA A 1 84 ? -7.378 13.076 13.209 1.00 87.44 84 ALA A C 1
ATOM 631 O O . ALA A 1 84 ? -8.146 12.169 13.535 1.00 87.44 84 ALA A O 1
ATOM 632 N N . THR A 1 85 ? -7.749 14.041 12.367 1.00 90.69 85 THR A N 1
ATOM 633 C CA . THR A 1 85 ? -9.103 14.173 11.807 1.00 90.69 85 THR A CA 1
ATOM 634 C C . THR A 1 85 ? -9.199 13.483 10.457 1.00 90.69 85 THR A C 1
ATOM 636 O O . THR A 1 85 ? -8.287 13.563 9.638 1.00 90.69 85 THR A O 1
ATOM 639 N N . PHE A 1 86 ? -10.317 12.816 10.204 1.00 91.06 86 PHE A N 1
ATOM 640 C CA . PHE A 1 86 ? -10.579 12.169 8.928 1.00 91.06 86 PHE A CA 1
ATOM 641 C C . PHE A 1 86 ? -10.586 13.177 7.765 1.00 91.06 86 PHE A C 1
ATOM 643 O O . PHE A 1 86 ? -11.270 14.198 7.827 1.00 91.06 86 PHE A O 1
ATOM 650 N N . GLY A 1 87 ? -9.829 12.878 6.707 1.00 89.94 87 GLY A N 1
ATOM 651 C CA . GLY A 1 87 ? -9.700 13.711 5.512 1.00 89.94 87 GLY A CA 1
ATOM 652 C C . GLY A 1 87 ? -10.464 13.147 4.318 1.00 89.94 87 GLY A C 1
ATOM 653 O O . GLY A 1 87 ? -11.479 13.701 3.905 1.00 89.94 87 GLY A O 1
ATOM 654 N N . TYR A 1 88 ? -9.966 12.056 3.737 1.00 90.25 88 TYR A N 1
ATOM 655 C CA . TYR A 1 88 ? -10.527 11.477 2.513 1.00 90.25 88 TYR A CA 1
ATOM 656 C C . TYR A 1 88 ? -10.397 9.954 2.474 1.00 90.25 88 TYR A C 1
ATOM 658 O O . TYR A 1 88 ? -9.595 9.363 3.200 1.00 90.25 88 TYR A O 1
ATOM 666 N N . LYS A 1 89 ? -11.195 9.329 1.600 1.00 93.19 89 LYS A N 1
ATOM 667 C CA . LYS A 1 89 ? -11.121 7.901 1.264 1.00 93.19 89 LYS A CA 1
ATOM 668 C C . LYS A 1 89 ? -10.591 7.744 -0.144 1.00 93.19 89 LYS A C 1
ATOM 670 O O . LYS A 1 89 ? -10.869 8.571 -1.014 1.00 93.19 89 LYS A O 1
ATOM 675 N N . THR A 1 90 ? -9.930 6.631 -0.388 1.00 92.06 90 THR A N 1
ATOM 676 C CA . THR A 1 90 ? -9.459 6.255 -1.716 1.00 92.06 90 THR A CA 1
ATOM 677 C C . THR A 1 90 ? -9.799 4.795 -1.940 1.00 92.06 90 THR A C 1
ATOM 679 O O . THR A 1 90 ? -9.570 3.950 -1.073 1.00 92.06 90 THR A O 1
ATOM 682 N N . LEU A 1 91 ? -10.317 4.503 -3.128 1.00 93.75 91 LEU A N 1
ATOM 683 C CA . LEU A 1 91 ? -10.393 3.143 -3.637 1.00 93.75 91 LEU A CA 1
ATOM 684 C C . LEU A 1 91 ? -9.177 2.874 -4.498 1.00 93.75 91 LEU A C 1
ATOM 686 O O . LEU A 1 91 ? -8.759 3.724 -5.288 1.00 93.75 91 LEU A O 1
ATOM 690 N N . ALA A 1 92 ? -8.623 1.680 -4.351 1.00 92.94 92 ALA A N 1
ATOM 691 C CA . ALA A 1 92 ? -7.446 1.288 -5.090 1.00 92.94 92 ALA A CA 1
ATOM 692 C C . ALA A 1 92 ? -7.462 -0.199 -5.446 1.00 92.94 92 ALA A C 1
ATOM 694 O O . ALA A 1 92 ? -8.203 -1.017 -4.892 1.00 92.94 92 ALA A O 1
ATOM 695 N N . VAL A 1 93 ? -6.618 -0.541 -6.408 1.00 92.75 93 VAL A N 1
ATOM 696 C CA . VAL A 1 93 ? -6.329 -1.902 -6.832 1.00 92.75 93 VAL A CA 1
ATOM 697 C C . VAL A 1 93 ? -4.822 -2.071 -6.833 1.00 92.75 93 VAL A C 1
ATOM 699 O O . VAL A 1 93 ? -4.087 -1.322 -7.480 1.00 92.75 93 VAL A O 1
ATOM 702 N N . SER A 1 94 ? -4.362 -3.080 -6.104 1.00 91.19 94 SER A N 1
ATOM 703 C CA . SER A 1 94 ? -2.977 -3.515 -6.153 1.00 91.19 94 SER A CA 1
ATOM 704 C C . SER A 1 94 ? -2.800 -4.597 -7.209 1.00 91.19 94 SER A C 1
ATOM 706 O O . SER A 1 94 ? -3.609 -5.519 -7.293 1.00 91.19 94 SER A O 1
ATOM 708 N N . PHE A 1 95 ? -1.711 -4.514 -7.962 1.00 89.88 95 PHE A N 1
ATOM 709 C CA . PHE A 1 95 ? -1.299 -5.489 -8.966 1.00 89.88 95 PHE A CA 1
ATOM 710 C C . PHE A 1 95 ? 0.093 -6.001 -8.634 1.00 89.88 95 PHE A C 1
ATOM 712 O O . PHE A 1 95 ? 0.943 -5.262 -8.125 1.00 89.88 95 PHE A O 1
ATOM 719 N N . LYS A 1 96 ? 0.339 -7.270 -8.942 1.00 88.44 96 LYS A N 1
ATOM 720 C CA . LYS A 1 96 ? 1.649 -7.902 -8.795 1.00 88.44 96 LYS A CA 1
ATOM 721 C C . LYS A 1 96 ? 2.101 -8.456 -10.134 1.00 88.44 96 LYS A C 1
ATOM 723 O O . LYS A 1 96 ? 1.282 -8.822 -10.969 1.00 88.44 96 LYS A O 1
ATOM 728 N N . ASN A 1 97 ? 3.415 -8.578 -10.278 1.00 87.88 97 ASN A N 1
ATOM 729 C CA . ASN A 1 97 ? 4.048 -9.223 -11.420 1.00 87.88 97 ASN A CA 1
ATOM 730 C C . ASN A 1 97 ? 3.707 -8.556 -12.765 1.00 87.88 97 ASN A C 1
ATOM 732 O O . ASN A 1 97 ? 3.522 -9.247 -13.762 1.00 87.88 97 ASN A O 1
ATOM 736 N N . VAL A 1 98 ? 3.610 -7.224 -12.801 1.00 89.00 98 VAL A N 1
ATOM 737 C CA . VAL A 1 98 ? 3.389 -6.479 -14.050 1.00 89.00 98 VAL A CA 1
ATOM 738 C C . VAL A 1 98 ? 4.726 -6.333 -14.780 1.00 89.00 98 VAL A C 1
ATOM 740 O O . VAL A 1 98 ? 5.623 -5.709 -14.218 1.00 89.00 98 VAL A O 1
ATOM 743 N N . PRO A 1 99 ? 4.911 -6.874 -15.996 1.00 89.19 99 PRO A N 1
ATOM 744 C CA . PRO A 1 99 ? 6.165 -6.704 -16.727 1.00 89.19 99 PRO A CA 1
ATOM 745 C C . PRO A 1 99 ? 6.453 -5.223 -16.990 1.00 89.19 99 PRO A C 1
ATOM 747 O O . PRO A 1 99 ? 5.557 -4.501 -17.433 1.00 89.19 99 PRO A O 1
ATOM 750 N N . TYR A 1 100 ? 7.692 -4.783 -16.757 1.00 85.38 100 TYR A N 1
ATOM 751 C CA . TYR A 1 100 ? 8.084 -3.376 -16.922 1.00 85.38 100 TYR A CA 1
ATOM 752 C C . TYR A 1 100 ? 7.747 -2.842 -18.326 1.00 85.38 100 TYR A C 1
ATOM 754 O O . TYR A 1 100 ? 7.149 -1.783 -18.449 1.00 85.38 100 TYR A O 1
ATOM 762 N N . ASP A 1 101 ? 8.009 -3.610 -19.389 1.00 81.50 101 ASP A N 1
ATOM 763 C CA . ASP A 1 101 ? 7.765 -3.177 -20.779 1.00 81.50 101 ASP A CA 1
ATOM 764 C C . ASP A 1 101 ? 6.275 -3.107 -21.188 1.00 81.50 101 ASP A C 1
ATOM 766 O O . ASP A 1 101 ? 5.939 -2.672 -22.298 1.00 81.50 101 ASP A O 1
ATOM 770 N N . LEU A 1 102 ? 5.361 -3.573 -20.329 1.00 80.88 102 LEU A N 1
ATOM 771 C CA . LEU A 1 102 ? 3.915 -3.530 -20.569 1.00 80.88 102 LEU A CA 1
ATOM 772 C C . LEU A 1 102 ? 3.203 -2.442 -19.769 1.00 80.88 102 LEU A C 1
ATOM 774 O O . LEU A 1 102 ? 2.022 -2.195 -20.027 1.00 80.88 102 LEU A O 1
ATOM 778 N N . ASP A 1 103 ? 3.888 -1.784 -18.837 1.00 75.94 103 ASP A N 1
ATOM 779 C CA . ASP A 1 103 ? 3.264 -0.905 -17.855 1.00 75.94 103 ASP A CA 1
ATOM 780 C C . ASP A 1 103 ? 2.402 0.197 -18.488 1.00 75.94 103 ASP A C 1
ATOM 782 O O . ASP A 1 103 ? 1.208 0.304 -18.209 1.00 75.94 103 ASP A O 1
ATOM 786 N N . THR A 1 104 ? 2.968 0.945 -19.427 1.00 76.56 104 THR A N 1
ATOM 787 C CA . THR A 1 104 ? 2.348 2.058 -20.148 1.00 76.56 104 THR A CA 1
ATOM 788 C C . THR A 1 104 ? 1.167 1.602 -20.993 1.00 76.56 104 THR A C 1
ATOM 790 O O . THR A 1 104 ? 0.175 2.324 -21.108 1.00 76.56 104 THR A O 1
ATOM 793 N N . LYS A 1 105 ? 1.225 0.382 -21.542 1.00 82.19 105 LYS A N 1
ATOM 794 C CA . LYS A 1 105 ? 0.162 -0.188 -22.383 1.00 82.19 105 LYS A CA 1
ATOM 795 C C . LYS A 1 105 ? -1.067 -0.563 -21.565 1.00 82.19 105 LYS A C 1
ATOM 797 O O . LYS A 1 105 ? -2.188 -0.369 -22.033 1.00 82.19 105 LYS A O 1
ATOM 802 N N . ILE A 1 106 ? -0.870 -1.092 -20.356 1.00 88.06 106 ILE A N 1
ATOM 803 C CA . ILE A 1 106 ? -1.974 -1.556 -19.504 1.00 88.06 106 ILE A CA 1
ATOM 804 C C . ILE A 1 106 ? -2.390 -0.528 -18.446 1.00 88.06 106 ILE A C 1
ATOM 806 O O . ILE A 1 106 ? -3.432 -0.699 -17.820 1.00 88.06 106 ILE A O 1
ATOM 810 N N . TYR A 1 107 ? -1.650 0.571 -18.277 1.00 86.69 107 TYR A N 1
ATOM 811 C CA . TYR A 1 107 ? -1.905 1.584 -17.247 1.00 86.69 107 TYR A CA 1
ATOM 812 C C . TYR A 1 107 ? -3.327 2.150 -17.268 1.00 86.69 107 TYR A C 1
ATOM 814 O O . TYR A 1 107 ? -3.997 2.206 -16.239 1.00 86.69 107 TYR A O 1
ATOM 822 N N . GLN A 1 108 ? -3.838 2.507 -18.448 1.00 88.19 108 GLN A N 1
ATOM 823 C CA . GLN A 1 108 ? -5.209 3.011 -18.580 1.00 88.19 108 GLN A CA 1
ATOM 824 C C . GLN A 1 108 ? -6.258 1.958 -18.202 1.00 88.19 108 GLN A C 1
ATOM 826 O O . GLN A 1 108 ? -7.324 2.296 -17.688 1.00 88.19 108 GLN A O 1
ATOM 831 N N . LEU A 1 109 ? -5.964 0.676 -18.434 1.00 92.38 109 LEU A N 1
ATOM 832 C CA . LEU A 1 109 ? -6.825 -0.417 -17.996 1.00 92.38 109 LEU A CA 1
ATOM 833 C C . LEU A 1 109 ? -6.746 -0.596 -16.472 1.00 92.38 109 LEU A C 1
ATOM 835 O O . LEU A 1 109 ? -7.787 -0.755 -15.837 1.00 92.38 109 LEU A O 1
ATOM 839 N N . MET A 1 110 ? -5.550 -0.481 -15.879 1.00 92.75 110 MET A N 1
ATOM 840 C CA . MET A 1 110 ? -5.353 -0.496 -14.423 1.00 92.75 110 MET A CA 1
ATOM 841 C C . MET A 1 110 ? -6.130 0.640 -13.743 1.00 92.75 110 MET A C 1
ATOM 843 O O . MET A 1 110 ? -6.867 0.379 -12.796 1.00 92.75 110 MET A O 1
ATOM 847 N N . LEU A 1 111 ? -6.066 1.870 -14.265 1.00 91.00 111 LEU A N 1
ATOM 848 C CA . LEU A 1 111 ? -6.860 2.999 -13.762 1.00 91.00 111 LEU A CA 1
ATOM 849 C C . LEU A 1 111 ? -8.365 2.715 -13.814 1.00 91.00 111 LEU A C 1
ATOM 851 O O . LEU A 1 111 ? -9.069 2.888 -12.821 1.00 91.00 111 LEU A O 1
ATOM 855 N N . LYS A 1 112 ? -8.868 2.234 -14.958 1.00 93.19 112 LYS A N 1
ATOM 856 C CA . LYS A 1 112 ? -10.298 1.920 -15.124 1.00 93.19 112 LYS A CA 1
ATOM 857 C C . LYS A 1 112 ? -10.773 0.815 -14.183 1.00 93.19 112 LYS A C 1
ATOM 859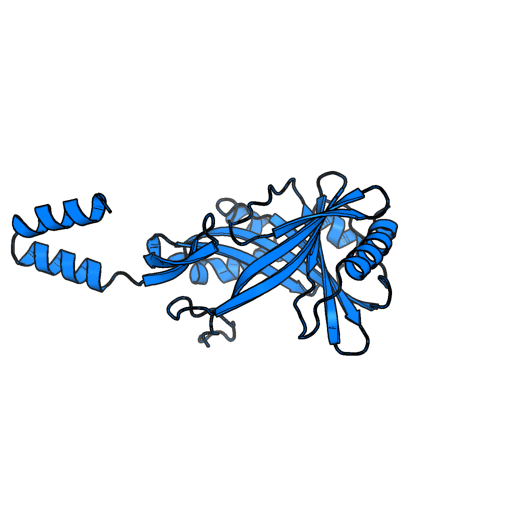 O O . LYS A 1 112 ? -11.918 0.851 -13.740 1.00 93.19 112 LYS A O 1
ATOM 864 N N . SER A 1 113 ? -9.912 -0.150 -13.864 1.00 94.81 113 SER A N 1
ATOM 865 C CA . SER A 1 113 ? -10.256 -1.291 -13.006 1.00 94.81 113 SER A CA 1
ATOM 866 C C . SER A 1 113 ? -10.625 -0.914 -11.567 1.00 94.81 113 SER A C 1
ATOM 868 O O . SER A 1 113 ? -11.307 -1.690 -10.890 1.00 94.81 113 SER A O 1
ATOM 870 N N . VAL A 1 114 ? -10.212 0.276 -11.107 1.00 93.50 114 VAL A N 1
ATOM 871 C CA . VAL A 1 114 ? -10.573 0.783 -9.779 1.00 93.50 114 VAL A CA 1
ATOM 872 C C . VAL A 1 114 ? -12.090 0.834 -9.651 1.00 93.50 114 VAL A C 1
ATOM 874 O O . VAL A 1 114 ? -12.630 0.327 -8.671 1.00 93.50 114 VAL A O 1
ATOM 877 N N . GLU A 1 115 ? -12.785 1.344 -10.671 1.00 91.56 115 GLU A N 1
ATOM 878 C CA . GLU A 1 115 ? -14.243 1.512 -10.687 1.00 91.56 115 GLU A CA 1
ATOM 879 C C . GLU A 1 115 ? -15.006 0.447 -11.484 1.00 91.56 115 GLU A C 1
ATOM 881 O O . GLU A 1 115 ? -16.199 0.264 -11.259 1.00 91.56 115 GLU A O 1
ATOM 886 N N . ASN A 1 116 ? -14.343 -0.287 -12.378 1.00 93.31 116 ASN A N 1
ATOM 887 C CA . ASN A 1 116 ? -15.005 -1.173 -13.332 1.00 93.31 116 ASN A CA 1
ATOM 888 C C . ASN A 1 116 ? -14.584 -2.646 -13.155 1.00 93.31 116 ASN A C 1
ATOM 890 O O . ASN A 1 116 ? -13.419 -2.994 -13.358 1.00 93.31 116 ASN A O 1
ATOM 894 N N . ASP A 1 117 ? -15.549 -3.509 -12.816 1.00 92.38 117 ASP A N 1
ATOM 895 C CA . ASP A 1 117 ? -15.342 -4.954 -12.622 1.00 92.38 117 ASP A CA 1
ATOM 896 C C . ASP A 1 117 ? -14.851 -5.655 -13.901 1.00 92.38 117 ASP A C 1
ATOM 898 O O . ASP A 1 117 ? -13.912 -6.446 -13.838 1.00 92.38 117 ASP A O 1
ATOM 902 N N . ASP A 1 118 ? -15.390 -5.320 -15.077 1.00 95.12 118 ASP A N 1
ATOM 903 C CA . ASP A 1 118 ? -14.968 -5.929 -16.348 1.00 95.12 118 ASP A CA 1
ATOM 904 C C . ASP A 1 118 ? -13.509 -5.589 -16.688 1.00 95.12 118 ASP A C 1
ATOM 906 O O . ASP A 1 118 ? -12.757 -6.423 -17.198 1.00 95.12 118 ASP A O 1
ATOM 910 N N . ALA A 1 119 ? -13.085 -4.355 -16.405 1.00 94.81 119 ALA A N 1
ATOM 911 C CA . ALA A 1 119 ? -11.698 -3.928 -16.561 1.00 94.81 119 ALA A CA 1
ATOM 912 C C . ALA A 1 119 ? -10.774 -4.654 -15.574 1.00 94.81 119 ALA A C 1
ATOM 914 O O . ALA A 1 119 ? -9.675 -5.052 -15.957 1.00 94.81 119 ALA A O 1
ATOM 915 N N . LEU A 1 120 ? -11.228 -4.870 -14.336 1.00 93.75 120 LEU A N 1
ATOM 916 C CA . LEU A 1 120 ? -10.508 -5.654 -13.332 1.00 93.75 120 LEU A CA 1
ATOM 917 C C . LEU A 1 120 ? -10.343 -7.116 -13.767 1.00 93.75 120 LEU A C 1
ATOM 919 O O . LEU A 1 120 ? -9.244 -7.661 -13.676 1.00 93.75 120 LEU A O 1
ATOM 923 N N . CYS A 1 121 ? -11.402 -7.733 -14.296 1.00 94.19 121 CYS A N 1
ATOM 924 C CA . CYS A 1 121 ? -11.378 -9.109 -14.791 1.00 94.19 121 CYS A CA 1
ATOM 925 C C . CYS A 1 121 ? -10.366 -9.306 -15.926 1.00 94.19 121 CYS A C 1
ATOM 927 O O . CYS A 1 121 ? -9.684 -10.326 -15.958 1.00 94.19 121 CYS A O 1
ATOM 929 N N . LYS A 1 122 ? -10.201 -8.319 -16.816 1.00 95.75 122 LYS A N 1
ATOM 930 C CA . LYS A 1 122 ? -9.196 -8.363 -17.897 1.00 95.75 122 LYS A CA 1
ATOM 931 C C . LYS A 1 122 ? -7.747 -8.349 -17.403 1.00 95.75 122 LYS A C 1
ATOM 933 O O . LYS A 1 122 ? -6.854 -8.654 -18.182 1.00 95.75 122 LYS A O 1
ATOM 938 N N . LEU A 1 123 ? -7.511 -7.992 -16.141 1.00 94.38 123 LEU A N 1
ATOM 939 C CA . LEU A 1 123 ? -6.186 -7.914 -15.521 1.00 94.38 123 LEU A CA 1
ATOM 940 C C . LEU A 1 123 ? -5.919 -9.085 -14.562 1.00 94.38 123 LEU A C 1
ATOM 942 O O . LEU A 1 123 ? -4.993 -9.009 -13.756 1.00 94.38 123 LEU A O 1
ATOM 946 N N . SER A 1 124 ? -6.715 -10.163 -14.611 1.00 93.12 124 SER A N 1
ATOM 947 C CA . SER A 1 124 ? -6.662 -11.266 -13.639 1.00 93.12 124 SER A CA 1
ATOM 948 C C . SER A 1 124 ? -5.291 -11.939 -13.521 1.00 93.12 124 SER A C 1
ATOM 950 O O . SER A 1 124 ? -4.931 -12.400 -12.438 1.00 93.12 124 SER A O 1
ATOM 952 N N . GLU A 1 125 ? -4.515 -11.975 -14.608 1.00 93.06 125 GLU A N 1
ATOM 953 C CA . GLU A 1 125 ? -3.156 -12.535 -14.626 1.00 93.06 125 GLU A CA 1
ATOM 954 C C . GLU A 1 125 ? -2.187 -11.791 -13.687 1.00 93.06 125 GLU A C 1
ATOM 956 O O . GLU A 1 125 ? -1.292 -12.403 -13.108 1.00 93.06 125 GLU A O 1
ATOM 961 N N . TYR A 1 126 ? -2.433 -10.503 -13.423 1.00 91.69 126 TYR A N 1
ATOM 962 C CA . TYR A 1 126 ? -1.629 -9.668 -12.522 1.00 91.69 126 TYR A CA 1
ATOM 963 C C . TYR A 1 126 ? -2.108 -9.721 -11.063 1.00 91.69 126 TYR A C 1
ATOM 965 O O . TYR A 1 126 ? -1.741 -8.879 -10.239 1.00 91.69 126 TYR A O 1
ATOM 973 N N . THR A 1 127 ? -2.942 -10.715 -10.730 1.00 89.12 127 THR A N 1
ATOM 974 C CA . THR A 1 127 ? -3.478 -10.968 -9.381 1.00 89.12 127 THR A CA 1
ATOM 975 C C . THR A 1 127 ? -4.043 -9.697 -8.722 1.00 89.12 127 THR A C 1
ATOM 977 O O . THR A 1 127 ? -3.580 -9.303 -7.645 1.00 89.12 127 THR A O 1
ATOM 980 N N . PRO A 1 128 ? -5.020 -9.026 -9.359 1.00 91.31 128 PRO A N 1
ATOM 981 C CA . PRO A 1 128 ? -5.535 -7.759 -8.875 1.00 91.31 128 PRO A CA 1
ATOM 982 C C . PRO A 1 128 ? -6.218 -7.929 -7.517 1.00 91.31 128 PRO A C 1
ATOM 984 O O . PRO A 1 128 ? -6.975 -8.878 -7.295 1.00 91.31 128 PRO A O 1
ATOM 987 N N . LEU A 1 129 ? -5.968 -6.993 -6.605 1.00 89.94 129 LEU A N 1
ATOM 988 C CA . LEU A 1 129 ? -6.553 -6.979 -5.269 1.00 89.94 129 LEU A CA 1
ATOM 989 C C . LEU A 1 129 ? -7.122 -5.600 -4.955 1.00 89.94 129 LEU A C 1
ATOM 991 O O . LEU A 1 129 ? -6.376 -4.628 -4.813 1.00 89.94 129 LEU A O 1
ATOM 995 N N . ARG A 1 130 ? -8.445 -5.533 -4.792 1.00 91.38 130 ARG A N 1
ATOM 996 C CA . ARG A 1 130 ? -9.103 -4.328 -4.293 1.00 91.38 130 ARG A CA 1
ATOM 997 C C . ARG A 1 130 ? -8.697 -4.044 -2.860 1.00 91.38 130 ARG A C 1
ATOM 999 O O . ARG A 1 130 ? -8.642 -4.942 -2.020 1.00 91.38 130 ARG A O 1
ATOM 1006 N N . ASN A 1 131 ? -8.436 -2.777 -2.610 1.00 92.25 131 ASN A N 1
ATOM 1007 C CA . ASN A 1 131 ? -8.148 -2.253 -1.297 1.00 92.25 131 ASN A CA 1
ATOM 1008 C C . ASN A 1 131 ? -8.739 -0.850 -1.162 1.00 92.25 131 ASN A C 1
ATOM 1010 O O . ASN A 1 131 ? -9.200 -0.236 -2.129 1.00 92.25 131 ASN A O 1
ATOM 1014 N N . THR A 1 132 ? -8.764 -0.371 0.070 1.00 93.75 132 THR A N 1
ATOM 1015 C CA . THR A 1 132 ? -9.253 0.961 0.397 1.00 93.75 132 THR A CA 1
ATOM 1016 C C . THR A 1 132 ? -8.355 1.571 1.450 1.00 93.75 132 THR A C 1
ATOM 1018 O O . THR A 1 132 ? -7.806 0.872 2.309 1.00 93.75 132 THR A O 1
ATOM 1021 N N . LEU A 1 133 ? -8.222 2.886 1.397 1.00 91.12 133 LEU A N 1
ATOM 1022 C CA . LEU A 1 133 ? -7.491 3.646 2.394 1.00 91.12 133 LEU A CA 1
ATOM 1023 C C . LEU A 1 133 ? -8.291 4.861 2.849 1.00 91.12 133 LEU A C 1
ATOM 1025 O O . LEU A 1 133 ? -9.122 5.393 2.114 1.00 91.12 133 LEU A O 1
ATOM 1029 N N . GLY A 1 134 ? -8.034 5.271 4.082 1.00 91.06 134 GLY A N 1
ATOM 1030 C CA . GLY A 1 134 ? -8.511 6.507 4.675 1.00 91.06 134 GLY A CA 1
ATOM 1031 C C . GLY A 1 134 ? -7.315 7.317 5.135 1.00 91.06 134 GLY A C 1
ATOM 1032 O O . GLY A 1 134 ? -6.442 6.796 5.828 1.00 91.06 134 GLY A O 1
ATOM 1033 N N . ALA A 1 135 ? -7.262 8.580 4.741 1.00 89.56 135 ALA A N 1
ATOM 1034 C CA . ALA A 1 135 ? -6.241 9.503 5.202 1.00 89.56 135 ALA A CA 1
ATOM 1035 C C . ALA A 1 135 ? -6.778 10.325 6.373 1.00 89.56 135 ALA A C 1
ATOM 1037 O O . ALA A 1 135 ? -7.861 10.908 6.292 1.00 89.56 135 ALA A O 1
ATOM 1038 N N . TYR A 1 136 ? -5.994 10.388 7.442 1.00 87.88 136 TYR A N 1
ATOM 1039 C CA . TYR A 1 136 ? -6.243 11.189 8.629 1.00 87.88 136 TYR A CA 1
ATOM 1040 C C . TYR A 1 136 ? -5.187 12.282 8.710 1.00 87.88 136 TYR A C 1
ATOM 1042 O O . TYR A 1 136 ? -3.998 11.998 8.610 1.00 87.88 136 TYR A O 1
ATOM 1050 N N . VAL A 1 137 ? -5.620 13.526 8.872 1.00 80.69 137 VAL A N 1
ATOM 1051 C CA . VAL A 1 137 ? -4.762 14.709 8.867 1.00 80.69 137 VAL A CA 1
ATOM 1052 C C . VAL A 1 137 ? -4.686 15.280 10.276 1.00 80.69 137 VAL A C 1
ATOM 1054 O O . VAL A 1 137 ? -5.710 15.497 10.932 1.00 80.69 137 VAL A O 1
ATOM 1057 N N . LYS A 1 138 ? -3.469 15.551 10.736 1.00 73.25 138 LYS A N 1
ATOM 1058 C CA . LYS A 1 138 ? -3.210 16.310 11.958 1.00 73.25 138 LYS A CA 1
ATOM 1059 C C . LYS A 1 138 ? -3.072 17.802 11.646 1.00 73.25 138 LYS A C 1
ATOM 1061 O O . LYS A 1 138 ? -2.611 18.197 10.573 1.00 73.25 138 LYS A O 1
ATOM 1066 N N . VAL A 1 139 ? -3.433 18.650 12.608 1.00 55.03 139 VAL A N 1
ATOM 1067 C CA . VAL A 1 139 ? -3.058 20.072 12.585 1.00 55.03 139 VAL A CA 1
ATOM 1068 C C . VAL A 1 139 ? -1.524 20.125 12.603 1.00 55.03 139 VAL A C 1
ATOM 1070 O O . VAL A 1 139 ? -0.934 19.673 13.580 1.00 55.03 139 VAL A O 1
ATOM 1073 N N . ASN A 1 140 ? -0.909 20.621 11.518 1.00 55.00 140 ASN A N 1
ATOM 1074 C CA . ASN A 1 140 ? 0.539 20.619 11.193 1.00 55.00 140 ASN A CA 1
ATOM 1075 C C . ASN A 1 140 ? 1.037 19.536 10.204 1.00 55.00 140 ASN A C 1
ATOM 1077 O O . ASN A 1 140 ? 2.214 19.206 10.207 1.00 55.00 140 ASN A O 1
ATOM 1081 N N . THR A 1 141 ? 0.186 19.062 9.285 1.00 54.97 141 THR A N 1
ATOM 1082 C CA . THR A 1 141 ? 0.542 18.303 8.052 1.00 54.97 141 THR A CA 1
ATOM 1083 C C . THR A 1 141 ? 0.910 16.823 8.174 1.00 54.97 141 THR A C 1
ATOM 1085 O O . THR A 1 141 ? 1.055 16.176 7.138 1.00 54.97 141 THR A O 1
ATOM 1088 N N . ASP A 1 142 ? 0.948 16.239 9.373 1.00 60.41 142 ASP A N 1
ATOM 1089 C CA . ASP A 1 142 ? 1.107 14.784 9.490 1.00 60.41 142 ASP A CA 1
ATOM 1090 C C . ASP A 1 142 ? -0.125 14.064 8.933 1.00 60.41 142 ASP A C 1
ATOM 1092 O O . ASP A 1 142 ? -1.250 14.248 9.414 1.00 60.41 142 ASP A O 1
ATOM 1096 N N . VAL A 1 143 ? 0.093 13.239 7.907 1.00 65.12 143 VAL A N 1
ATOM 1097 C CA . VAL A 1 143 ? -0.939 12.389 7.311 1.00 65.12 143 VAL A CA 1
ATOM 1098 C C . VAL A 1 143 ? -0.710 10.957 7.770 1.00 65.12 143 VAL A C 1
ATOM 1100 O O . VAL A 1 143 ? 0.298 10.338 7.436 1.00 65.12 143 VAL A O 1
ATOM 1103 N N . VAL A 1 144 ? -1.670 10.407 8.507 1.00 68.12 144 VAL A N 1
ATOM 1104 C CA . VAL A 1 144 ? -1.724 8.976 8.808 1.00 68.12 144 VAL A CA 1
ATOM 1105 C C . VAL A 1 144 ? -2.624 8.309 7.785 1.00 68.12 144 VAL A C 1
ATOM 1107 O O . VAL A 1 144 ? -3.808 8.631 7.681 1.00 68.12 144 VAL A O 1
ATOM 1110 N N . ILE A 1 145 ? -2.073 7.363 7.027 1.00 73.69 145 ILE A N 1
ATOM 1111 C CA . ILE A 1 145 ? -2.854 6.587 6.061 1.00 73.69 145 ILE A CA 1
ATOM 1112 C C . ILE A 1 145 ? -3.232 5.249 6.680 1.00 73.69 145 ILE A C 1
ATOM 1114 O O . ILE A 1 145 ? -2.380 4.386 6.893 1.00 73.69 145 ILE A O 1
ATOM 1118 N N . ALA A 1 146 ? -4.530 5.078 6.908 1.00 75.69 146 ALA A N 1
ATOM 1119 C CA . ALA A 1 146 ? -5.172 3.835 7.288 1.00 75.69 146 ALA A CA 1
ATOM 1120 C C . ALA A 1 146 ? -5.531 3.020 6.050 1.00 75.69 146 ALA A C 1
ATOM 1122 O O . ALA A 1 146 ? -6.507 3.327 5.373 1.00 75.69 146 ALA A O 1
ATOM 1123 N N . THR A 1 147 ? -4.776 1.967 5.757 1.00 78.50 147 THR A N 1
ATOM 1124 C CA . THR A 1 147 ? -5.073 1.067 4.635 1.00 78.50 147 THR A CA 1
ATOM 1125 C C . THR A 1 147 ? -5.683 -0.226 5.148 1.00 78.50 147 THR A C 1
ATOM 1127 O O . THR A 1 147 ? -5.206 -0.797 6.127 1.00 78.50 147 THR A O 1
ATOM 1130 N N . ALA A 1 148 ? -6.718 -0.706 4.466 1.00 78.31 148 ALA A N 1
ATOM 1131 C CA . ALA A 1 148 ? -7.281 -2.031 4.663 1.00 78.31 148 ALA A CA 1
ATOM 1132 C C . ALA A 1 148 ? -7.206 -2.799 3.346 1.00 78.31 148 ALA A C 1
ATOM 1134 O O . ALA A 1 148 ? -7.601 -2.285 2.297 1.00 78.31 148 ALA A O 1
ATOM 1135 N N . LEU A 1 149 ? -6.719 -4.034 3.409 1.00 80.44 149 LEU A N 1
ATOM 1136 C CA . LEU A 1 149 ? -6.599 -4.934 2.273 1.00 80.44 149 LEU A CA 1
ATOM 1137 C C . LEU A 1 149 ? -7.263 -6.269 2.612 1.00 80.44 149 LEU A C 1
ATOM 1139 O O . LEU A 1 149 ? -6.953 -6.896 3.630 1.00 80.44 149 LEU A O 1
ATOM 1143 N N . ALA A 1 150 ? -8.145 -6.732 1.726 1.00 68.25 150 ALA A N 1
ATOM 1144 C CA . ALA A 1 150 ? -8.622 -8.109 1.771 1.00 68.25 150 ALA A CA 1
ATOM 1145 C C . ALA A 1 150 ? -7.449 -9.089 1.639 1.00 68.25 150 ALA A C 1
ATOM 1147 O O . ALA A 1 150 ? -6.454 -8.780 0.982 1.00 68.25 150 ALA A O 1
ATOM 1148 N N . LYS A 1 151 ? -7.655 -10.317 2.139 1.00 67.44 151 LYS A N 1
ATOM 1149 C CA . LYS A 1 151 ? -6.809 -11.514 1.960 1.00 67.44 151 LYS A CA 1
ATOM 1150 C C . LYS A 1 151 ? -5.697 -11.642 2.998 1.00 67.44 151 LYS A C 1
ATOM 1152 O O . LYS A 1 151 ? -5.083 -10.659 3.387 1.00 67.44 151 LYS A O 1
ATOM 1157 N N . ASN A 1 152 ? -5.379 -12.890 3.359 1.00 62.66 152 ASN A N 1
ATOM 1158 C CA . ASN A 1 152 ? -4.200 -13.286 4.139 1.00 62.66 152 ASN A CA 1
ATOM 1159 C C . ASN A 1 152 ? -2.911 -13.003 3.346 1.00 62.66 152 ASN A C 1
ATOM 1161 O O . ASN A 1 152 ? -2.293 -13.917 2.792 1.00 62.66 152 ASN A O 1
ATOM 1165 N N . ILE A 1 153 ? -2.532 -11.732 3.230 1.00 71.00 153 ILE A N 1
ATOM 1166 C CA . ILE A 1 153 ? -1.259 -11.333 2.644 1.00 71.00 153 ILE A CA 1
ATOM 1167 C C . ILE A 1 153 ? -0.163 -11.889 3.548 1.00 71.00 153 ILE A C 1
ATOM 1169 O O . ILE A 1 153 ? -0.055 -11.533 4.717 1.00 71.00 153 ILE A O 1
ATOM 1173 N N . LYS A 1 154 ? 0.648 -12.791 2.996 1.00 72.44 154 LYS A N 1
ATOM 1174 C CA . LYS A 1 154 ? 1.911 -13.158 3.624 1.00 72.44 154 LYS A CA 1
ATOM 1175 C C . LYS A 1 154 ? 2.875 -12.006 3.393 1.00 72.44 154 LYS A C 1
ATOM 1177 O O . LYS A 1 154 ? 3.179 -11.686 2.242 1.00 72.44 154 LYS A O 1
ATOM 1182 N N . TYR A 1 155 ? 3.302 -11.376 4.476 1.00 77.38 155 TYR A N 1
ATOM 1183 C CA . TYR A 1 155 ? 4.358 -10.381 4.425 1.00 77.38 155 TYR A CA 1
ATOM 1184 C C . TYR A 1 155 ? 5.686 -11.096 4.191 1.00 77.38 155 TYR A C 1
ATOM 1186 O O . TYR A 1 155 ? 6.041 -12.012 4.932 1.00 77.38 155 TYR A O 1
ATOM 1194 N N . HIS A 1 156 ? 6.374 -10.701 3.124 1.00 78.44 156 HIS A N 1
ATOM 1195 C CA . HIS A 1 156 ? 7.771 -11.045 2.893 1.00 78.44 156 HIS A CA 1
ATOM 1196 C C . HIS A 1 156 ? 8.592 -9.844 3.332 1.00 78.44 156 HIS A C 1
ATOM 1198 O O . HIS A 1 156 ? 8.324 -8.729 2.882 1.00 78.44 156 HIS A O 1
ATOM 1204 N N . PHE A 1 157 ? 9.523 -10.071 4.246 1.00 85.44 157 PHE A N 1
ATOM 1205 C CA . PHE A 1 157 ? 10.397 -9.039 4.774 1.00 85.44 157 PHE A CA 1
ATOM 1206 C C . PHE A 1 157 ? 11.812 -9.339 4.300 1.00 85.44 157 PHE A C 1
ATOM 1208 O O . PHE A 1 157 ? 12.304 -10.450 4.500 1.00 85.44 157 PHE A O 1
ATOM 1215 N N . ASP A 1 158 ? 12.438 -8.355 3.664 1.00 85.69 158 ASP A N 1
ATOM 1216 C CA . ASP A 1 158 ? 13.840 -8.449 3.276 1.00 85.69 158 ASP A CA 1
ATOM 1217 C C . ASP A 1 158 ? 14.760 -8.479 4.512 1.00 85.69 158 ASP A C 1
ATOM 1219 O O . ASP A 1 158 ? 14.352 -8.180 5.641 1.00 85.69 158 ASP A O 1
ATOM 1223 N N . LYS A 1 159 ? 16.043 -8.798 4.303 1.00 86.31 159 LYS A N 1
ATOM 1224 C CA . LYS A 1 159 ? 17.048 -8.835 5.385 1.00 86.31 159 LYS A CA 1
ATOM 1225 C C . LYS A 1 159 ? 17.260 -7.496 6.112 1.00 86.31 159 LYS A C 1
ATOM 1227 O O . LYS A 1 159 ? 17.827 -7.489 7.202 1.00 86.31 159 LYS A O 1
ATOM 1232 N N . ASN A 1 160 ? 16.867 -6.372 5.510 1.00 85.56 160 ASN A N 1
ATOM 1233 C CA . ASN A 1 160 ? 17.043 -5.031 6.076 1.00 85.56 160 ASN A CA 1
ATOM 1234 C C . ASN A 1 160 ? 15.820 -4.589 6.893 1.00 85.56 160 ASN A C 1
ATOM 1236 O O . ASN A 1 160 ? 15.840 -3.530 7.529 1.00 85.56 160 ASN A O 1
ATOM 1240 N N . THR A 1 161 ? 14.764 -5.399 6.899 1.00 90.88 161 THR A N 1
ATOM 1241 C CA . THR A 1 161 ? 13.527 -5.128 7.609 1.00 90.88 161 THR A CA 1
ATOM 1242 C C . THR A 1 161 ? 13.618 -5.608 9.054 1.00 90.88 161 THR A C 1
ATOM 1244 O O . THR A 1 161 ? 13.922 -6.762 9.343 1.00 90.88 161 THR A O 1
ATOM 1247 N N . THR A 1 162 ? 13.320 -4.713 9.993 1.00 93.06 162 THR A N 1
ATOM 1248 C CA . THR A 1 162 ? 13.169 -5.045 11.414 1.00 93.06 162 THR A CA 1
ATOM 1249 C C . THR A 1 162 ? 11.691 -5.177 11.749 1.00 93.06 162 THR A C 1
ATOM 1251 O O . THR A 1 162 ? 10.901 -4.291 11.423 1.00 93.06 162 THR A O 1
ATOM 1254 N N . VAL A 1 163 ? 11.329 -6.258 12.438 1.00 95.19 163 VAL A N 1
ATOM 1255 C CA . VAL A 1 163 ? 9.959 -6.527 12.880 1.00 95.19 163 VAL A CA 1
ATOM 1256 C C . VAL A 1 163 ? 9.937 -6.650 14.395 1.00 95.19 163 VAL A C 1
ATOM 1258 O O . VAL A 1 163 ? 10.651 -7.468 14.970 1.00 95.19 163 VAL A O 1
ATOM 1261 N N . GLU A 1 164 ? 9.092 -5.856 15.039 1.00 96.00 164 GLU A N 1
ATOM 1262 C CA . GLU A 1 164 ? 8.791 -5.958 16.462 1.00 96.00 164 GLU A CA 1
ATOM 1263 C C . GLU A 1 164 ? 7.327 -6.375 16.639 1.00 96.00 164 GLU A C 1
ATOM 1265 O O . GLU A 1 164 ? 6.422 -5.757 16.080 1.00 96.00 164 GLU A O 1
ATOM 1270 N N . HIS A 1 165 ? 7.069 -7.424 17.418 1.00 96.69 165 HIS A N 1
ATOM 1271 C CA . HIS A 1 165 ? 5.700 -7.827 17.736 1.00 96.69 165 HIS A CA 1
ATOM 1272 C C . HIS A 1 165 ? 5.094 -6.905 18.792 1.00 96.69 165 HIS A C 1
ATOM 1274 O O . HIS A 1 165 ? 5.702 -6.648 19.828 1.00 96.69 165 HIS A O 1
ATOM 1280 N N . VAL A 1 166 ? 3.871 -6.444 18.539 1.00 96.88 166 VAL A N 1
ATOM 1281 C CA . VAL A 1 166 ? 3.147 -5.510 19.410 1.00 96.88 166 VAL A CA 1
ATOM 1282 C C . VAL A 1 166 ? 1.708 -5.966 19.625 1.00 96.88 166 VAL A C 1
ATOM 1284 O O . VAL A 1 166 ? 1.209 -6.856 18.930 1.00 96.88 166 VAL A O 1
ATOM 1287 N N . THR A 1 167 ? 1.023 -5.314 20.560 1.00 96.69 167 THR A N 1
ATOM 1288 C CA . THR A 1 167 ? -0.383 -5.582 20.864 1.00 96.69 167 THR A CA 1
ATOM 1289 C C . THR A 1 167 ? -1.221 -4.309 20.709 1.00 96.69 167 THR A C 1
ATOM 1291 O O . THR A 1 167 ? -0.908 -3.268 21.286 1.00 96.69 167 THR A O 1
ATOM 1294 N N . ILE A 1 168 ? -2.318 -4.404 19.956 1.00 94.56 168 ILE A N 1
ATOM 1295 C CA . ILE A 1 168 ? -3.303 -3.345 19.705 1.00 94.56 168 ILE A CA 1
ATOM 1296 C C . ILE A 1 168 ? -4.611 -3.744 20.404 1.00 94.56 168 ILE A C 1
ATOM 1298 O O . ILE A 1 168 ? -5.468 -4.413 19.829 1.00 94.56 168 ILE A O 1
ATOM 1302 N N . GLY A 1 169 ? -4.747 -3.388 21.683 1.00 91.12 169 GLY A N 1
ATOM 1303 C CA . GLY A 1 169 ? -5.846 -3.904 22.510 1.00 91.12 169 GLY A CA 1
ATOM 1304 C C . GLY A 1 169 ? -5.637 -5.396 22.766 1.00 91.12 169 GLY A C 1
ATOM 1305 O O . GLY A 1 169 ? -4.668 -5.742 23.429 1.00 91.12 169 GLY A O 1
ATOM 1306 N N . ASP A 1 170 ? -6.478 -6.249 22.179 1.00 93.44 170 ASP A N 1
ATOM 1307 C CA . ASP A 1 170 ? -6.324 -7.715 22.203 1.00 93.44 170 ASP A CA 1
ATOM 1308 C C . ASP A 1 170 ? -5.798 -8.288 20.870 1.00 93.44 170 ASP A C 1
ATOM 1310 O O . ASP A 1 170 ? -5.646 -9.500 20.706 1.00 93.44 170 ASP A O 1
ATOM 1314 N N . ILE A 1 171 ? -5.524 -7.427 19.883 1.00 95.25 171 ILE A N 1
ATOM 1315 C CA . ILE A 1 171 ? -5.098 -7.827 18.538 1.00 95.25 171 ILE A CA 1
ATOM 1316 C C . ILE A 1 171 ? -3.570 -7.872 18.481 1.00 95.25 171 ILE A C 1
ATOM 1318 O O . ILE A 1 171 ? -2.893 -6.907 18.836 1.00 95.25 171 ILE A O 1
ATOM 1322 N N . LYS A 1 172 ? -3.010 -8.979 17.987 1.00 95.94 172 LYS A N 1
ATOM 1323 C CA . LYS A 1 172 ? -1.573 -9.078 17.702 1.00 95.94 172 LYS A CA 1
ATOM 1324 C C . LYS A 1 172 ? -1.230 -8.286 16.441 1.00 95.94 172 LYS A C 1
ATOM 1326 O O . LYS A 1 172 ? -1.912 -8.410 15.424 1.00 95.94 172 LYS A O 1
ATOM 1331 N N . GLY A 1 173 ? -0.146 -7.524 16.499 1.00 95.50 173 GLY A N 1
ATOM 1332 C CA . GLY A 1 173 ? 0.366 -6.742 15.381 1.00 95.50 173 GLY A CA 1
ATOM 1333 C C . GLY A 1 173 ? 1.882 -6.831 15.244 1.00 95.50 173 GLY A C 1
ATOM 1334 O O . GLY A 1 173 ? 2.575 -7.519 16.000 1.00 95.50 173 GLY A O 1
ATOM 1335 N N . MET A 1 174 ? 2.389 -6.116 14.250 1.00 95.75 174 MET A N 1
ATOM 1336 C CA . MET A 1 174 ? 3.802 -5.984 13.928 1.00 95.75 174 MET A CA 1
ATOM 1337 C C . MET A 1 174 ? 4.113 -4.511 13.686 1.00 95.75 174 MET A C 1
ATOM 1339 O O . MET A 1 174 ? 3.502 -3.876 12.828 1.00 95.75 174 MET A O 1
ATOM 1343 N N . TRP A 1 175 ? 5.073 -3.979 14.430 1.00 94.62 175 TRP A N 1
ATOM 1344 C CA . TRP A 1 175 ? 5.725 -2.720 14.120 1.00 94.62 175 TRP A CA 1
ATOM 1345 C C . TRP A 1 175 ? 6.920 -3.012 13.218 1.00 94.62 175 TRP A C 1
ATOM 1347 O O . TRP A 1 175 ? 7.880 -3.670 13.622 1.00 94.62 175 TRP A O 1
ATOM 1357 N N . VAL A 1 176 ? 6.826 -2.577 11.968 1.00 92.75 176 VAL A N 1
ATOM 1358 C CA . VAL A 1 176 ? 7.776 -2.904 10.908 1.00 92.75 176 VAL A CA 1
ATOM 1359 C C . VAL A 1 176 ? 8.545 -1.656 10.528 1.00 92.75 176 VAL A C 1
ATOM 1361 O O . VAL A 1 176 ? 7.950 -0.635 10.194 1.00 92.75 176 VAL A O 1
ATOM 1364 N N . LYS A 1 177 ? 9.871 -1.761 10.535 1.00 91.12 177 LYS A N 1
ATOM 1365 C CA . LYS A 1 177 ? 10.788 -0.765 9.988 1.00 91.12 177 LYS A CA 1
ATOM 1366 C C . LYS A 1 177 ? 11.477 -1.366 8.774 1.00 91.12 177 LYS A C 1
ATOM 1368 O O . LYS A 1 177 ? 12.204 -2.344 8.917 1.00 91.12 177 LYS A O 1
ATOM 1373 N N . SER A 1 178 ? 11.288 -0.765 7.613 1.00 88.88 178 SER A N 1
ATOM 1374 C CA . SER A 1 178 ? 11.782 -1.273 6.328 1.00 88.88 178 SER A CA 1
ATOM 1375 C C . SER A 1 178 ? 12.397 -0.153 5.494 1.00 88.88 178 SER A C 1
ATOM 1377 O O . SER A 1 178 ? 12.282 1.025 5.838 1.00 88.88 178 SER A O 1
ATOM 1379 N N . THR A 1 179 ? 13.074 -0.518 4.407 1.00 87.06 179 THR A N 1
ATOM 1380 C CA . THR A 1 179 ? 13.653 0.428 3.443 1.00 87.06 179 THR A CA 1
ATOM 1381 C C . THR A 1 179 ? 13.071 0.217 2.057 1.00 87.06 179 THR A C 1
ATOM 1383 O O . THR A 1 179 ? 12.994 -0.923 1.606 1.00 87.06 179 THR A O 1
ATOM 1386 N N . ALA A 1 180 ? 12.668 1.293 1.385 1.00 86.06 180 ALA A N 1
ATOM 1387 C CA . ALA A 1 180 ? 12.118 1.247 0.033 1.00 86.06 180 ALA A CA 1
ATOM 1388 C C . ALA A 1 180 ? 12.918 2.168 -0.893 1.00 86.06 180 ALA A C 1
ATOM 1390 O O . ALA A 1 180 ? 13.417 3.204 -0.442 1.00 86.06 180 ALA A O 1
ATOM 1391 N N . PRO A 1 181 ? 13.048 1.814 -2.182 1.00 89.56 181 PRO A N 1
ATOM 1392 C CA . PRO A 1 181 ? 13.636 2.702 -3.166 1.00 89.56 181 PRO A CA 1
ATOM 1393 C C . PRO A 1 181 ? 12.736 3.916 -3.409 1.00 89.56 181 PRO A C 1
ATOM 1395 O O . PRO A 1 181 ? 11.563 3.764 -3.753 1.00 89.56 181 PRO A O 1
ATOM 1398 N N . LEU A 1 182 ? 13.313 5.112 -3.317 1.00 89.06 182 LEU A N 1
ATOM 1399 C CA . LEU A 1 182 ? 12.727 6.327 -3.863 1.00 89.06 182 LEU A CA 1
ATOM 1400 C C . LEU A 1 182 ? 13.402 6.628 -5.202 1.00 89.06 182 LEU A C 1
ATOM 1402 O O . LEU A 1 182 ? 14.558 7.055 -5.277 1.00 89.06 182 LEU A O 1
ATOM 1406 N N . TYR A 1 183 ? 12.673 6.355 -6.278 1.00 89.38 183 TYR A N 1
ATOM 1407 C CA . TYR A 1 183 ? 13.132 6.641 -7.630 1.00 89.38 183 TYR A CA 1
ATOM 1408 C C . TYR A 1 183 ? 12.924 8.119 -7.974 1.00 89.38 183 TYR A C 1
ATOM 1410 O O . TYR A 1 183 ? 11.886 8.683 -7.611 1.00 89.38 183 TYR A O 1
ATOM 1418 N N . PRO A 1 184 ? 13.855 8.742 -8.722 1.00 89.12 184 PRO A N 1
ATOM 1419 C CA . PRO A 1 184 ? 13.636 10.067 -9.281 1.00 89.12 184 PRO A CA 1
ATOM 1420 C C . PRO A 1 184 ? 12.367 10.095 -10.130 1.00 89.12 184 PRO A C 1
ATOM 1422 O O . PRO A 1 184 ? 12.003 9.104 -10.762 1.00 89.12 184 PRO A O 1
ATOM 1425 N N . LEU A 1 185 ? 11.687 11.234 -10.164 1.00 84.31 185 LEU A N 1
ATOM 1426 C CA . LEU A 1 185 ? 10.519 11.389 -11.019 1.00 84.31 185 LEU A CA 1
ATOM 1427 C C . LEU A 1 185 ? 10.971 11.629 -12.460 1.00 84.31 185 LEU A C 1
ATOM 1429 O O . LEU A 1 185 ? 11.809 12.488 -12.729 1.00 84.31 185 LEU A O 1
ATOM 1433 N N . LYS A 1 186 ? 10.369 10.900 -13.392 1.00 79.12 186 LYS A N 1
ATOM 1434 C CA . LYS A 1 186 ? 10.454 11.152 -14.823 1.00 79.12 186 LYS A CA 1
ATOM 1435 C C . LYS A 1 186 ? 9.205 11.915 -15.246 1.00 79.12 186 LYS A C 1
ATOM 1437 O O . LYS A 1 186 ? 8.084 11.408 -15.141 1.00 79.12 186 LYS A O 1
ATOM 1442 N N . SER A 1 187 ? 9.394 13.136 -15.738 1.00 61.47 187 SER A N 1
ATOM 1443 C CA . SER A 1 187 ? 8.337 13.846 -16.452 1.00 61.47 187 SER A CA 1
ATOM 1444 C C . SER A 1 187 ? 8.090 13.127 -17.777 1.00 61.47 187 SER A C 1
ATOM 1446 O O . SER A 1 187 ? 8.996 13.076 -18.610 1.00 61.47 187 SER A O 1
ATOM 1448 N N . ASP A 1 188 ? 6.898 12.573 -17.982 1.00 58.28 188 ASP A N 1
ATOM 1449 C CA . ASP A 1 188 ? 6.503 12.021 -19.280 1.00 58.28 188 ASP A CA 1
ATOM 1450 C C . ASP A 1 188 ? 5.194 12.653 -19.787 1.00 58.28 188 ASP A C 1
ATOM 1452 O O . ASP A 1 188 ? 4.412 13.225 -19.021 1.00 58.28 188 ASP A O 1
ATOM 1456 N N . ILE A 1 189 ? 4.990 12.570 -21.104 1.00 43.09 189 ILE A N 1
ATOM 1457 C CA . ILE A 1 189 ? 4.166 13.428 -21.995 1.00 43.09 189 ILE A CA 1
ATOM 1458 C C . ILE A 1 189 ? 2.633 13.342 -21.744 1.00 43.09 189 ILE A C 1
ATOM 1460 O O . ILE A 1 189 ? 1.816 13.850 -22.509 1.00 43.09 189 ILE A O 1
ATOM 1464 N N . HIS A 1 190 ? 2.202 12.751 -20.628 1.00 47.41 190 HIS A N 1
ATOM 1465 C CA . HIS A 1 190 ? 0.792 12.526 -20.289 1.00 47.41 190 HIS A CA 1
ATOM 1466 C C . HIS A 1 190 ? 0.364 13.074 -18.917 1.00 47.41 190 HIS A C 1
ATOM 1468 O O . HIS A 1 190 ? -0.673 12.657 -18.407 1.00 47.41 190 HIS A O 1
ATOM 1474 N N . ASN A 1 191 ? 1.127 13.995 -18.308 1.00 49.12 191 ASN A N 1
ATOM 1475 C CA . ASN A 1 191 ? 0.872 14.521 -16.950 1.00 49.12 191 ASN A CA 1
ATOM 1476 C C . ASN A 1 191 ? 0.781 13.426 -15.869 1.00 49.12 191 ASN A C 1
ATOM 1478 O O . ASN A 1 191 ? 0.189 13.628 -14.810 1.00 49.12 191 ASN A O 1
ATOM 1482 N N . LEU A 1 192 ? 1.368 12.261 -16.136 1.00 57.00 192 LEU A N 1
ATOM 1483 C CA . LEU A 1 192 ? 1.476 11.166 -15.188 1.00 57.00 192 LEU A CA 1
ATOM 1484 C C . LEU A 1 192 ? 2.909 11.153 -14.682 1.00 57.00 192 LEU A C 1
ATOM 1486 O O . LEU A 1 192 ? 3.846 10.914 -15.443 1.00 57.00 192 LEU A O 1
ATOM 1490 N N . THR A 1 193 ? 3.079 11.439 -13.397 1.00 59.47 193 THR A N 1
ATOM 1491 C CA . THR A 1 193 ?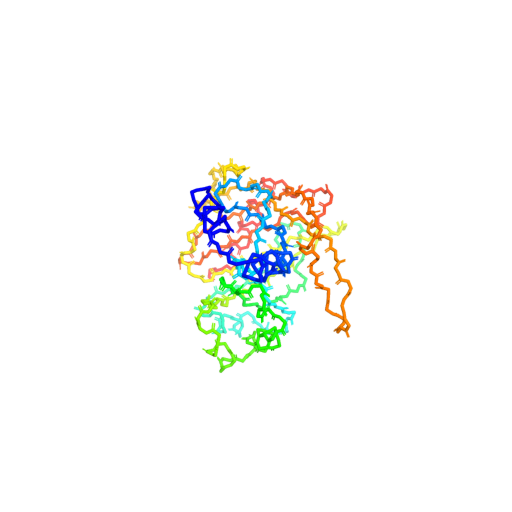 4.364 11.284 -12.730 1.00 59.47 193 THR A CA 1
ATOM 1492 C C . THR A 1 193 ? 4.756 9.808 -12.789 1.00 59.47 193 THR A C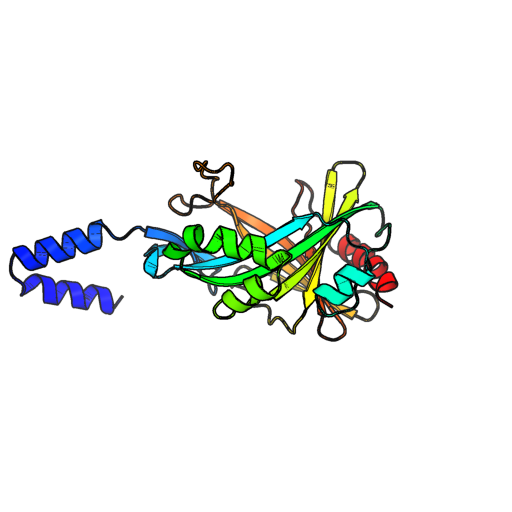 1
ATOM 1494 O O . THR A 1 193 ? 4.090 8.965 -12.191 1.00 59.47 193 THR A O 1
ATOM 1497 N N . SER A 1 194 ? 5.812 9.489 -13.537 1.00 73.00 194 SER A N 1
ATOM 1498 C CA . SER A 1 194 ? 6.389 8.143 -13.591 1.00 73.00 194 SER A CA 1
ATOM 1499 C C . SER A 1 194 ? 7.731 8.128 -12.865 1.00 73.00 194 SER A C 1
ATOM 1501 O O . SER A 1 194 ? 8.343 9.176 -12.670 1.00 73.00 194 SER A O 1
ATOM 1503 N N . TYR A 1 195 ? 8.182 6.957 -12.427 1.00 83.88 195 TYR A N 1
ATOM 1504 C CA . TYR A 1 195 ? 9.477 6.807 -11.769 1.00 83.88 195 TYR A CA 1
ATOM 1505 C C . TYR A 1 195 ? 10.568 6.499 -12.802 1.00 83.88 195 TYR A C 1
ATOM 1507 O O . TYR A 1 195 ? 10.426 5.588 -13.620 1.00 83.88 195 TYR A O 1
ATOM 1515 N N . ASP A 1 196 ? 11.675 7.235 -12.759 1.00 88.50 196 ASP A N 1
ATOM 1516 C CA . ASP A 1 196 ? 12.874 6.933 -13.530 1.00 88.50 196 ASP A CA 1
ATOM 1517 C C . ASP A 1 196 ? 13.631 5.762 -12.898 1.00 88.50 196 ASP A C 1
ATOM 1519 O O . ASP A 1 196 ? 14.500 5.932 -12.044 1.00 88.50 196 ASP A O 1
ATOM 1523 N N . MET A 1 197 ? 13.318 4.554 -13.359 1.00 90.12 197 MET A N 1
ATOM 1524 C CA . MET A 1 197 ? 14.030 3.342 -12.952 1.00 90.12 197 MET A CA 1
ATOM 1525 C C . MET A 1 197 ? 15.363 3.143 -13.689 1.00 90.12 197 MET A C 1
ATOM 1527 O O . MET A 1 197 ? 16.070 2.181 -13.399 1.00 90.12 197 MET A O 1
ATOM 1531 N N . THR A 1 198 ? 15.732 4.011 -14.639 1.00 90.19 198 THR A N 1
ATOM 1532 C CA . THR A 1 198 ? 17.058 3.971 -15.289 1.00 90.19 198 THR A CA 1
ATOM 1533 C C . THR A 1 198 ? 18.121 4.691 -14.465 1.00 90.19 198 THR A C 1
ATOM 1535 O O . THR A 1 198 ? 19.305 4.377 -14.570 1.00 90.19 198 THR A O 1
ATOM 1538 N N . SER A 1 199 ? 17.692 5.589 -13.580 1.00 92.31 199 SER A N 1
ATOM 1539 C CA . SER A 1 199 ? 18.532 6.226 -12.573 1.00 92.31 199 SER A CA 1
ATOM 1540 C C . SER A 1 199 ? 18.536 5.427 -11.272 1.00 92.31 199 SER A C 1
ATOM 1542 O O . SER A 1 199 ? 17.534 4.833 -10.871 1.00 92.31 199 SER A O 1
ATOM 1544 N N . LYS A 1 200 ? 19.681 5.412 -10.582 1.00 93.62 200 LYS A N 1
ATOM 1545 C CA . LYS A 1 200 ? 19.805 4.724 -9.293 1.00 93.62 200 LYS A CA 1
ATOM 1546 C C . LYS A 1 200 ? 18.940 5.438 -8.236 1.00 93.62 200 LYS A C 1
ATOM 1548 O O . LYS A 1 200 ? 19.152 6.633 -8.029 1.00 93.62 200 LYS A O 1
ATOM 1553 N N . PRO A 1 201 ? 18.017 4.741 -7.548 1.00 94.19 201 PRO A N 1
ATOM 1554 C CA . PRO A 1 201 ? 17.199 5.336 -6.493 1.00 94.19 201 PRO A CA 1
ATOM 1555 C C . PRO A 1 201 ? 18.003 5.591 -5.211 1.00 94.19 201 PRO A C 1
ATOM 1557 O O . PRO A 1 201 ? 19.035 4.953 -4.966 1.00 94.19 201 PRO A O 1
ATOM 1560 N N . SER A 1 202 ? 17.491 6.477 -4.355 1.00 91.25 202 SER A N 1
ATOM 1561 C CA . SER A 1 202 ? 17.856 6.510 -2.935 1.00 91.25 202 SER A CA 1
ATOM 1562 C C . SER A 1 202 ? 17.077 5.436 -2.166 1.00 91.25 202 SER A C 1
ATOM 1564 O O . SER A 1 202 ? 16.068 4.923 -2.645 1.00 91.25 202 SER A O 1
ATOM 1566 N N . LEU A 1 203 ? 17.554 5.063 -0.977 1.00 87.88 203 LEU A N 1
ATOM 1567 C CA . LEU A 1 203 ? 16.815 4.191 -0.061 1.00 87.88 203 LEU A CA 1
ATOM 1568 C C . LEU A 1 203 ? 16.277 5.021 1.098 1.00 87.88 203 LEU A C 1
ATOM 1570 O O . LEU A 1 203 ? 17.057 5.634 1.828 1.00 87.88 203 LEU A O 1
ATOM 1574 N N . GLU A 1 204 ? 14.966 4.983 1.296 1.00 86.56 204 GLU A N 1
ATOM 1575 C CA . GLU A 1 204 ? 14.297 5.666 2.399 1.00 86.56 204 GLU A CA 1
ATOM 1576 C C . GLU A 1 204 ? 13.751 4.670 3.409 1.00 86.56 204 GLU A C 1
ATOM 1578 O O . GLU A 1 204 ? 13.314 3.573 3.058 1.00 86.56 204 GLU A O 1
ATOM 1583 N N . LYS A 1 205 ? 13.805 5.046 4.687 1.00 85.12 205 LYS A N 1
ATOM 1584 C CA . LYS A 1 205 ? 13.283 4.228 5.780 1.00 85.12 205 LYS A CA 1
ATOM 1585 C C . LYS A 1 205 ? 11.835 4.590 6.009 1.00 85.12 205 LYS A C 1
ATOM 1587 O O . LYS A 1 205 ? 11.512 5.759 6.112 1.00 85.12 205 LYS A O 1
ATOM 1592 N N . PHE A 1 206 ? 10.994 3.590 6.187 1.00 84.38 206 PHE A N 1
ATOM 1593 C CA . PHE A 1 206 ? 9.598 3.799 6.517 1.00 84.38 206 PHE A CA 1
ATOM 1594 C C . PHE A 1 206 ? 9.177 2.853 7.633 1.00 84.38 206 PHE A C 1
ATOM 1596 O O . PHE A 1 206 ? 9.754 1.778 7.826 1.00 84.38 206 PHE A O 1
ATOM 1603 N N . TRP A 1 207 ? 8.175 3.290 8.387 1.00 87.56 207 TRP A N 1
ATOM 1604 C CA . TRP A 1 207 ? 7.623 2.550 9.506 1.00 87.56 207 TRP A CA 1
ATOM 1605 C C . TRP A 1 207 ? 6.152 2.279 9.259 1.00 87.56 207 TRP A C 1
ATOM 1607 O O . TRP A 1 207 ? 5.422 3.121 8.729 1.00 87.56 207 TRP A O 1
ATOM 1617 N N . ASN A 1 208 ? 5.736 1.079 9.643 1.00 89.12 208 ASN A N 1
ATOM 1618 C CA . ASN A 1 208 ? 4.366 0.640 9.505 1.00 89.12 208 ASN A CA 1
ATOM 1619 C C . ASN A 1 208 ? 3.922 -0.109 10.746 1.00 89.12 208 ASN A C 1
ATOM 1621 O O . ASN A 1 208 ? 4.632 -0.987 11.237 1.00 89.12 208 ASN A O 1
ATOM 1625 N N . LEU A 1 209 ? 2.701 0.165 11.183 1.00 92.50 209 LEU A N 1
ATOM 1626 C CA . LEU A 1 209 ? 1.988 -0.743 12.066 1.00 92.50 209 LEU A CA 1
ATOM 1627 C C . LEU A 1 209 ? 1.096 -1.633 11.211 1.00 92.50 209 LEU A C 1
ATOM 1629 O O . LEU A 1 209 ? 0.280 -1.120 10.453 1.00 92.50 209 LEU A O 1
ATOM 1633 N N . ILE A 1 210 ? 1.251 -2.947 11.334 1.00 93.81 210 ILE A N 1
ATOM 1634 C CA . ILE A 1 210 ? 0.519 -3.949 10.559 1.00 93.81 210 ILE A CA 1
ATOM 1635 C C . ILE A 1 210 ? -0.209 -4.884 11.517 1.00 93.81 210 ILE A C 1
ATOM 1637 O O . ILE A 1 210 ? 0.381 -5.366 12.485 1.00 93.81 210 ILE A O 1
ATOM 1641 N N . TRP A 1 211 ? -1.477 -5.179 11.252 1.00 94.00 211 TRP A N 1
ATOM 1642 C CA . TRP A 1 211 ? -2.239 -6.159 12.024 1.00 94.00 211 TRP A CA 1
ATOM 1643 C C . TRP A 1 211 ? -3.319 -6.820 11.180 1.00 94.00 211 TRP A C 1
ATOM 1645 O O . TRP A 1 211 ? -3.661 -6.357 10.092 1.00 94.00 211 TRP A O 1
ATOM 1655 N N . GLN A 1 212 ? -3.863 -7.921 11.691 1.00 92.44 212 GLN A N 1
ATOM 1656 C CA . GLN A 1 212 ? -4.857 -8.702 10.975 1.00 92.44 212 GLN A CA 1
ATOM 1657 C C . GLN A 1 212 ? -6.066 -9.008 11.855 1.00 92.44 212 GLN A C 1
ATOM 1659 O O . GLN A 1 212 ? -5.919 -9.455 12.991 1.00 92.44 212 GLN A O 1
ATOM 1664 N N . VAL A 1 213 ? -7.266 -8.815 11.306 1.00 90.38 213 VAL A N 1
ATOM 1665 C CA . VAL A 1 213 ? -8.535 -9.190 11.947 1.00 90.38 213 VAL A CA 1
ATOM 1666 C C . VAL A 1 213 ? -9.445 -9.820 10.901 1.00 90.38 213 VAL A C 1
ATOM 1668 O O . VAL A 1 213 ? -9.650 -9.245 9.836 1.00 90.38 213 VAL A O 1
ATOM 1671 N N . ASN A 1 214 ? -9.988 -11.007 11.190 1.00 88.25 214 ASN A N 1
ATOM 1672 C CA . ASN A 1 214 ? -10.947 -11.714 10.326 1.00 88.25 214 ASN A CA 1
ATOM 1673 C C . ASN A 1 214 ? -10.496 -11.857 8.857 1.00 88.25 214 ASN A C 1
ATOM 1675 O O . ASN A 1 214 ? -11.294 -11.725 7.934 1.00 88.25 214 ASN A O 1
ATOM 1679 N N . GLY A 1 215 ? -9.202 -12.103 8.626 1.00 87.19 215 GLY A N 1
ATOM 1680 C CA . GLY A 1 215 ? -8.646 -12.254 7.275 1.00 87.19 215 GLY A CA 1
ATOM 1681 C C . GLY A 1 215 ? -8.402 -10.942 6.516 1.00 87.19 215 GLY A C 1
ATOM 1682 O O . GLY A 1 215 ? -7.939 -10.991 5.375 1.00 87.19 215 GLY A O 1
ATOM 1683 N N . ILE A 1 216 ? -8.658 -9.788 7.139 1.00 90.38 216 ILE A N 1
ATOM 1684 C CA . ILE A 1 216 ? -8.378 -8.450 6.604 1.00 90.38 216 ILE A CA 1
ATOM 1685 C C . ILE A 1 216 ? -7.072 -7.954 7.215 1.00 90.38 216 ILE A C 1
ATOM 1687 O O . ILE A 1 216 ? -6.908 -7.976 8.438 1.00 90.38 216 ILE A O 1
ATOM 1691 N N . ASN A 1 217 ? -6.146 -7.525 6.362 1.00 91.19 217 ASN A N 1
ATOM 1692 C CA . ASN A 1 217 ? -4.907 -6.891 6.785 1.00 91.19 217 ASN A CA 1
ATOM 1693 C C . ASN A 1 217 ? -5.097 -5.381 6.840 1.00 91.19 217 ASN A C 1
ATOM 1695 O O . ASN A 1 217 ? -5.550 -4.766 5.876 1.00 91.19 217 ASN A O 1
ATOM 1699 N N . TYR A 1 218 ? -4.718 -4.800 7.965 1.00 91.94 218 TYR A N 1
ATOM 1700 C CA . TYR A 1 218 ? -4.737 -3.370 8.196 1.00 91.94 218 TYR A CA 1
ATOM 1701 C C . TYR A 1 218 ? -3.310 -2.871 8.355 1.00 91.94 218 TYR A C 1
ATOM 1703 O O . TYR A 1 218 ? -2.450 -3.563 8.910 1.00 91.94 218 TYR A O 1
ATOM 1711 N N . GLN A 1 219 ? -3.071 -1.661 7.869 1.00 90.69 219 GLN A N 1
ATOM 1712 C CA . GLN A 1 219 ? -1.768 -1.031 7.938 1.00 90.69 219 GLN A CA 1
ATOM 1713 C C . GLN A 1 219 ? -1.890 0.470 8.145 1.00 90.69 219 GLN A C 1
ATOM 1715 O O . GLN A 1 219 ? -2.647 1.130 7.433 1.00 90.69 219 GLN A O 1
ATOM 1720 N N . PHE A 1 220 ? -1.084 1.004 9.061 1.00 89.12 220 PHE A N 1
ATOM 1721 C CA . PHE A 1 220 ? -0.808 2.434 9.167 1.00 89.12 220 PHE A CA 1
ATOM 1722 C C . PHE A 1 220 ? 0.582 2.746 8.645 1.00 89.12 220 PHE A C 1
ATOM 1724 O O . PHE A 1 220 ? 1.557 2.173 9.130 1.00 89.12 220 PHE A O 1
ATOM 1731 N N . TYR A 1 221 ? 0.654 3.668 7.687 1.00 80.62 221 TYR A N 1
ATOM 1732 C CA . TYR A 1 221 ? 1.903 4.248 7.197 1.00 80.62 221 TYR A CA 1
ATOM 1733 C C . TYR A 1 221 ? 2.218 5.519 7.978 1.00 80.62 221 TYR A C 1
ATOM 1735 O O . TYR A 1 221 ? 1.335 6.361 8.155 1.00 80.62 221 TYR A O 1
ATOM 1743 N N . THR A 1 222 ? 3.467 5.665 8.425 1.00 67.94 222 THR A N 1
ATOM 1744 C CA . THR A 1 222 ? 3.868 6.790 9.286 1.00 67.94 222 THR A CA 1
ATOM 1745 C C . THR A 1 222 ? 4.945 7.699 8.690 1.00 67.94 222 THR A C 1
ATOM 1747 O O . THR A 1 222 ? 5.324 8.669 9.331 1.00 67.94 222 THR A O 1
ATOM 1750 N N . HIS A 1 223 ? 5.427 7.423 7.473 1.00 60.53 223 HIS A N 1
ATOM 1751 C CA . HIS A 1 223 ? 6.521 8.163 6.823 1.00 60.53 223 HIS A CA 1
ATOM 1752 C C . HIS A 1 223 ? 6.022 9.089 5.698 1.00 60.53 223 HIS A C 1
ATOM 1754 O O . HIS A 1 223 ? 6.460 8.987 4.556 1.00 60.53 223 HIS A O 1
ATOM 1760 N N . ILE A 1 224 ? 5.049 9.956 5.984 1.00 56.03 224 ILE A N 1
ATOM 1761 C CA . ILE A 1 224 ? 4.626 10.993 5.017 1.00 56.03 224 ILE A CA 1
ATOM 1762 C C . ILE A 1 224 ? 5.254 12.354 5.358 1.00 56.03 224 ILE A C 1
ATOM 1764 O O . ILE A 1 224 ? 5.226 13.267 4.539 1.00 56.03 224 ILE A O 1
ATOM 1768 N N . THR A 1 225 ? 5.882 12.479 6.529 1.00 56.09 225 THR A N 1
ATOM 1769 C CA . THR A 1 225 ? 6.465 13.725 7.036 1.00 56.09 225 THR A CA 1
ATOM 1770 C C . THR A 1 225 ? 7.864 13.511 7.618 1.00 56.09 225 THR A C 1
ATOM 1772 O O . THR A 1 225 ? 8.303 12.377 7.818 1.00 56.09 225 THR A O 1
ATOM 1775 N N . GLU A 1 226 ? 8.579 14.615 7.863 1.00 57.03 226 GLU A N 1
ATOM 1776 C CA . GLU A 1 226 ? 9.938 14.629 8.432 1.00 57.03 226 GLU A CA 1
ATOM 1777 C C . GLU A 1 226 ? 10.001 14.036 9.856 1.00 57.03 226 GLU A C 1
ATOM 1779 O O . GLU A 1 226 ? 11.062 13.585 10.293 1.00 57.03 226 GLU A O 1
ATOM 1784 N N . GLU A 1 227 ? 8.863 13.971 10.558 1.00 64.12 227 GLU A N 1
ATOM 1785 C CA . GLU A 1 227 ? 8.724 13.397 11.898 1.00 64.12 227 GLU A CA 1
ATOM 1786 C C . GLU A 1 227 ? 7.769 12.187 11.878 1.00 64.12 227 GLU A C 1
ATOM 1788 O O . GLU A 1 227 ? 6.550 12.345 11.962 1.00 64.12 227 GLU A O 1
ATOM 1793 N N . PRO A 1 228 ? 8.279 10.945 11.776 1.00 70.06 228 PRO A N 1
ATOM 1794 C CA . PRO A 1 228 ? 7.415 9.776 11.704 1.00 70.06 228 PRO A CA 1
ATOM 1795 C C . PRO A 1 228 ? 6.638 9.567 13.009 1.00 70.06 228 PRO A C 1
ATOM 1797 O O . PRO A 1 228 ? 7.185 9.687 14.108 1.00 70.06 228 PRO A O 1
ATOM 1800 N N . LEU A 1 229 ? 5.369 9.162 12.887 1.00 78.44 229 LEU A N 1
ATOM 1801 C CA . LEU A 1 229 ? 4.530 8.790 14.032 1.0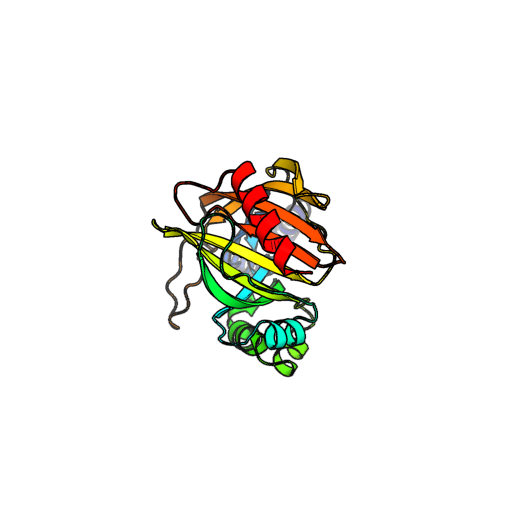0 78.44 229 LEU A CA 1
ATOM 1802 C C . LEU A 1 229 ? 5.234 7.726 14.891 1.00 78.44 229 LEU A C 1
ATOM 1804 O O . LEU A 1 229 ? 5.687 6.700 14.370 1.00 78.44 229 LEU A O 1
ATOM 1808 N N . SER A 1 230 ? 5.287 7.942 16.209 1.00 87.12 230 SER A N 1
ATOM 1809 C CA . SER A 1 230 ? 5.853 6.954 17.130 1.00 87.12 230 SER A CA 1
ATOM 1810 C C . SER A 1 230 ? 5.030 5.663 17.145 1.00 87.12 230 SER A C 1
ATOM 1812 O O . SER A 1 230 ? 3.825 5.660 16.879 1.00 87.12 230 SER A O 1
ATOM 1814 N N . LYS A 1 231 ? 5.679 4.553 17.507 1.00 90.62 231 LYS A N 1
ATOM 1815 C CA . LYS A 1 231 ? 5.039 3.237 17.639 1.00 90.62 231 LYS A CA 1
ATOM 1816 C C . LYS A 1 231 ? 3.847 3.285 18.594 1.00 90.62 231 LYS A C 1
ATOM 1818 O O . LYS A 1 231 ? 2.773 2.783 18.276 1.00 90.62 231 LYS A O 1
ATOM 1823 N N . GLU A 1 232 ? 4.023 3.909 19.754 1.00 91.62 232 GLU A N 1
ATOM 1824 C CA . GLU A 1 232 ? 3.006 4.009 20.802 1.00 91.62 232 GLU A CA 1
ATOM 1825 C C . GLU A 1 232 ? 1.781 4.778 20.299 1.00 91.62 232 GLU A C 1
ATOM 1827 O O . GLU A 1 232 ? 0.647 4.356 20.532 1.00 91.62 232 GLU A O 1
ATOM 1832 N N . LYS A 1 233 ? 2.005 5.855 19.538 1.00 89.06 233 LYS A N 1
ATOM 1833 C CA . LYS A 1 233 ? 0.929 6.663 18.963 1.00 89.06 233 LYS A CA 1
ATOM 1834 C C . LYS A 1 233 ? 0.233 5.957 17.799 1.00 89.06 233 LYS A C 1
ATOM 1836 O O . LYS A 1 233 ? -0.990 6.001 17.705 1.00 89.06 233 LYS A O 1
ATOM 1841 N N . ALA A 1 234 ? 0.978 5.230 16.966 1.00 90.81 234 ALA A N 1
ATOM 1842 C CA . ALA A 1 234 ? 0.397 4.374 15.933 1.00 90.81 234 ALA A CA 1
ATOM 1843 C C . ALA A 1 234 ? -0.517 3.296 16.541 1.00 90.81 234 ALA A C 1
ATOM 1845 O O . ALA A 1 234 ? -1.606 3.049 16.025 1.00 90.81 234 ALA A O 1
ATOM 1846 N N . ILE A 1 235 ? -0.107 2.690 17.663 1.00 93.81 235 ILE A N 1
ATOM 1847 C CA . ILE A 1 235 ? -0.916 1.709 18.402 1.00 93.81 235 ILE A CA 1
ATOM 1848 C C . ILE A 1 235 ? -2.179 2.359 18.982 1.00 93.81 235 ILE A C 1
ATOM 1850 O O . ILE A 1 235 ? -3.247 1.754 18.913 1.00 93.81 235 ILE A O 1
ATOM 1854 N N . GLU A 1 236 ? -2.081 3.566 19.545 1.00 92.25 236 GLU A N 1
ATOM 1855 C CA . GLU A 1 236 ? -3.241 4.339 20.018 1.00 92.25 236 GLU A CA 1
ATOM 1856 C C . GLU A 1 236 ? -4.248 4.566 18.885 1.00 92.25 236 GLU A C 1
ATOM 1858 O O . GLU A 1 236 ? -5.404 4.164 19.000 1.00 92.25 236 GLU A O 1
ATOM 1863 N N . PHE A 1 237 ? -3.793 5.098 17.749 1.00 91.75 237 PHE A N 1
ATOM 1864 C CA . PHE A 1 237 ? -4.664 5.360 16.603 1.00 91.75 237 PHE A CA 1
ATOM 1865 C C . PHE A 1 237 ? -5.305 4.069 16.082 1.00 91.75 237 PHE A C 1
ATOM 1867 O O . PHE A 1 237 ? -6.463 4.065 15.667 1.00 91.75 237 PHE A O 1
ATOM 1874 N N . ALA A 1 238 ? -4.560 2.957 16.088 1.00 93.06 238 ALA A N 1
ATOM 1875 C CA . ALA A 1 238 ? -5.065 1.684 15.592 1.00 93.06 238 ALA A CA 1
ATOM 1876 C C . ALA A 1 238 ? -6.167 1.132 16.501 1.00 93.06 238 ALA A C 1
ATOM 1878 O O . ALA A 1 238 ? -7.120 0.538 16.001 1.00 93.06 238 ALA A O 1
ATOM 1879 N N . LYS A 1 239 ? -6.098 1.367 17.820 1.00 94.06 239 LYS A N 1
ATOM 1880 C CA . LYS A 1 239 ? -7.187 1.014 18.746 1.00 94.06 239 LYS A CA 1
ATOM 1881 C C . LYS A 1 239 ? -8.467 1.779 18.414 1.00 94.06 239 LYS A C 1
ATOM 1883 O O . LYS A 1 239 ? -9.522 1.153 18.315 1.00 94.06 239 LYS A O 1
ATOM 1888 N N . ASP A 1 240 ? -8.365 3.086 18.186 1.00 92.75 240 ASP A N 1
ATOM 1889 C CA . ASP A 1 240 ? -9.516 3.927 17.835 1.00 92.75 240 ASP A CA 1
ATOM 1890 C C . ASP A 1 240 ? -10.128 3.506 16.500 1.00 92.75 240 ASP A C 1
ATOM 1892 O O . ASP A 1 240 ? -11.341 3.324 16.382 1.00 92.75 240 ASP A O 1
ATOM 1896 N N . PHE A 1 241 ? -9.277 3.255 15.504 1.00 93.75 241 PHE A N 1
ATOM 1897 C CA . PHE A 1 241 ? -9.715 2.750 14.210 1.00 93.75 241 PHE A CA 1
ATOM 1898 C C . PHE A 1 241 ? -10.425 1.400 14.335 1.00 93.75 241 PHE A C 1
ATOM 1900 O O . PHE A 1 241 ? -11.486 1.196 13.745 1.00 93.75 241 PHE A O 1
ATOM 1907 N N . MET A 1 242 ? -9.881 0.484 15.140 1.00 92.81 242 MET A N 1
ATOM 1908 C CA . MET A 1 242 ? -10.470 -0.837 15.354 1.00 92.81 242 MET A CA 1
ATOM 1909 C C . MET A 1 242 ? -11.779 -0.805 16.143 1.00 92.81 242 MET A C 1
ATOM 1911 O O . MET A 1 242 ? -12.624 -1.679 15.941 1.00 92.81 242 MET A O 1
ATOM 1915 N N . ALA A 1 243 ? -12.002 0.203 16.988 1.00 92.38 243 ALA A N 1
ATOM 1916 C CA . ALA A 1 243 ? -13.284 0.391 17.660 1.00 92.38 243 ALA A CA 1
ATOM 1917 C C . ALA A 1 243 ? -14.430 0.651 16.664 1.00 92.38 243 ALA A C 1
ATOM 1919 O O . ALA A 1 243 ? -15.553 0.216 16.915 1.00 92.38 243 ALA A O 1
ATOM 1920 N N . ALA A 1 244 ? -14.134 1.281 15.522 1.00 90.94 244 ALA A N 1
ATOM 1921 C CA . ALA A 1 244 ? -15.103 1.573 14.466 1.00 90.94 244 ALA A CA 1
ATOM 1922 C C . ALA A 1 244 ? -15.388 0.394 13.516 1.00 90.94 244 ALA A C 1
ATOM 1924 O O . ALA A 1 244 ? -16.360 0.442 12.769 1.00 90.94 244 ALA A O 1
ATOM 1925 N N . GLN A 1 245 ? -14.582 -0.677 13.541 1.00 89.31 245 GLN A N 1
ATOM 1926 C CA . GLN A 1 245 ? -14.779 -1.831 12.643 1.00 89.31 245 GLN A CA 1
ATOM 1927 C C . GLN A 1 245 ? -15.816 -2.845 13.151 1.00 89.31 245 GLN A C 1
ATOM 1929 O O . GLN A 1 245 ? -16.105 -3.824 12.459 1.00 89.31 245 GLN A O 1
ATOM 1934 N N . LYS A 1 246 ? -16.345 -2.641 14.363 1.00 73.75 246 LYS A N 1
ATOM 1935 C CA . LYS A 1 246 ? -17.318 -3.534 15.005 1.00 73.75 246 LYS A CA 1
ATOM 1936 C C . LYS A 1 246 ? -18.662 -3.513 14.286 1.00 73.75 246 LYS A C 1
ATOM 1938 O O . LYS A 1 246 ? -19.148 -2.436 13.882 1.00 73.75 246 LYS A O 1
#

pLDDT: mean 82.96, std 14.17, range [33.41, 96.88]